Protein AF-A0A4Y7PSA7-F1 (afdb_monomer)

Foldseek 3Di:
DPPPFDADAFAKWFKAQPPQRFTFFADPWFTWTAHCVPVPPPPVQRRIWGWHQDPVRWIWIDRRVGLQWTWDFPDLDAQGTITIDNDTFTWHKGFPCDDDVPWTKIWIHRPPRQQWTWFFPDNDGRTGTGTHNDCPPSRRIITIHGDPDPSPDPVSVVVSVVVVVVVVPPPPVVVVVVVVPPDDDDPDDDDDPPPDDDDDDDDDDDDDDDDDDDDDDDDDDDDDDDDDDDDDDDDDDDDDDDDDDDDDDDDDDDDDDDDDDDDDDDDDDDDDDDDDDDPPDDDDDDDDDDDDDDDD

InterPro domains:
  IPR035992 Ricin B-like lectins [SSF50370] (11-145)

Solvent-accessible surface area (backbone atoms only — not comparable to full-atom values): 19626 Å² total; per-residue (Å²): 134,80,76,86,60,81,75,77,70,69,44,47,24,35,46,26,31,62,74,78,62,25,32,43,27,58,54,99,51,35,34,19,27,35,57,73,93,68,39,92,80,51,65,69,45,39,39,30,29,37,37,39,61,44,98,85,77,32,27,37,42,24,44,60,75,41,80,69,29,17,47,36,53,91,54,71,45,78,67,19,58,34,32,57,38,77,57,90,38,62,31,38,76,43,62,69,82,47,65,61,90,95,45,61,31,25,35,46,30,45,68,84,41,73,65,23,23,43,21,45,80,65,89,55,77,67,29,48,33,23,23,35,68,60,71,85,41,56,56,21,29,32,32,74,45,78,52,85,71,68,67,95,54,68,65,56,61,53,51,56,50,52,54,45,56,54,63,72,63,55,67,79,51,81,67,52,49,69,68,66,51,82,72,76,84,77,81,83,70,78,83,80,81,81,81,78,83,78,88,79,85,88,81,81,86,86,82,87,82,88,88,85,90,81,82,87,87,87,82,88,78,85,82,78,86,78,84,83,82,85,82,79,89,83,92,83,80,88,82,88,80,88,87,77,89,83,87,81,81,89,80,90,77,90,78,85,89,80,90,80,83,88,86,80,93,76,93,84,80,98,76,86,93,77,91,88,88,88,85,84,80,79,81,78,79,82,80,83,78,81,84,80,78,83,78,133

Structure (mmCIF, N/CA/C/O backbone):
data_AF-A0A4Y7PSA7-F1
#
_entry.id   AF-A0A4Y7PSA7-F1
#
loop_
_atom_site.group_PDB
_atom_site.id
_atom_site.type_symbol
_ato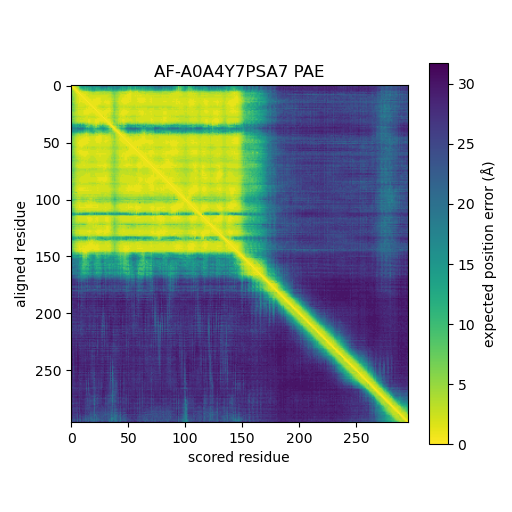m_site.label_atom_id
_atom_site.label_alt_id
_atom_site.label_comp_id
_atom_site.label_asym_id
_atom_site.label_entity_id
_atom_site.label_seq_id
_atom_site.pdbx_PDB_ins_code
_atom_site.Cartn_x
_atom_site.Cartn_y
_atom_site.Cartn_z
_atom_site.occupancy
_atom_site.B_iso_or_equiv
_atom_site.auth_seq_id
_atom_site.auth_comp_id
_atom_site.auth_asym_id
_atom_site.auth_atom_id
_atom_site.pdbx_PDB_model_num
ATOM 1 N N . MET A 1 1 ? -15.835 -7.929 22.094 1.00 40.75 1 MET A N 1
ATOM 2 C CA . MET A 1 1 ? -16.499 -7.850 20.777 1.00 40.75 1 MET A CA 1
ATOM 3 C C . MET A 1 1 ? -15.422 -7.685 19.722 1.00 40.75 1 MET A C 1
ATOM 5 O O . MET A 1 1 ? -14.835 -6.616 19.627 1.00 40.75 1 MET A O 1
ATOM 9 N N . THR A 1 2 ? -15.084 -8.752 19.005 1.00 50.88 2 THR A N 1
ATOM 10 C CA . THR A 1 2 ? -14.274 -8.665 17.788 1.00 50.88 2 THR A CA 1
ATOM 11 C C . THR A 1 2 ? -15.188 -8.131 16.698 1.00 50.88 2 THR A C 1
ATOM 13 O O . THR A 1 2 ? -16.145 -8.797 16.323 1.00 50.88 2 THR A O 1
ATOM 16 N N . LEU A 1 3 ? -14.964 -6.895 16.256 1.00 59.34 3 LEU A N 1
ATOM 17 C CA . LEU A 1 3 ? -15.586 -6.416 15.026 1.00 59.34 3 LEU A CA 1
ATOM 18 C C . LEU A 1 3 ? -15.105 -7.350 13.915 1.00 59.34 3 LEU A C 1
ATOM 20 O O . LEU A 1 3 ? -13.902 -7.392 13.651 1.00 59.34 3 LEU A O 1
ATOM 24 N N . ASP A 1 4 ? -16.016 -8.126 13.328 1.00 65.56 4 ASP A N 1
ATOM 25 C CA . ASP A 1 4 ? -15.729 -8.999 12.191 1.00 65.56 4 ASP A CA 1
ATOM 26 C C . ASP A 1 4 ? -15.302 -8.123 11.012 1.00 65.56 4 ASP A C 1
ATOM 28 O O . ASP A 1 4 ? -16.104 -7.640 10.211 1.00 65.56 4 ASP A O 1
ATOM 32 N N . SER A 1 5 ? -14.004 -7.831 10.950 1.00 79.62 5 SER A N 1
ATOM 33 C CA . SER A 1 5 ? -13.443 -6.993 9.907 1.00 79.62 5 SER A CA 1
ATOM 34 C C . SER A 1 5 ? -13.573 -7.738 8.589 1.00 79.62 5 SER A C 1
ATOM 36 O O . SER A 1 5 ? -12.955 -8.790 8.412 1.00 79.62 5 SER A O 1
ATOM 38 N N . LYS A 1 6 ? -14.353 -7.186 7.657 1.00 88.06 6 LYS A N 1
ATOM 39 C CA . LYS A 1 6 ? -14.490 -7.731 6.305 1.00 88.06 6 LYS A CA 1
ATOM 40 C C . LYS A 1 6 ? -13.096 -7.852 5.661 1.00 88.06 6 LYS A C 1
ATOM 42 O O . LYS A 1 6 ? -12.445 -6.819 5.466 1.00 88.06 6 LYS A O 1
ATOM 47 N N . PRO A 1 7 ? -12.621 -9.071 5.340 1.00 93.25 7 PRO A N 1
ATOM 48 C CA . PRO A 1 7 ? -11.320 -9.249 4.708 1.00 93.25 7 PRO A CA 1
ATOM 49 C C . PRO A 1 7 ? -11.319 -8.629 3.307 1.00 93.25 7 PRO A C 1
ATOM 51 O O . PRO A 1 7 ? -12.353 -8.578 2.633 1.00 93.25 7 PRO A O 1
ATOM 54 N N . LEU A 1 8 ? -10.151 -8.164 2.860 1.00 95.12 8 LEU A N 1
ATOM 55 C CA . LEU A 1 8 ? -9.987 -7.705 1.484 1.00 95.12 8 LEU A CA 1
ATOM 56 C C . LEU A 1 8 ? -10.011 -8.910 0.542 1.00 95.12 8 LEU A C 1
ATOM 58 O O . LEU A 1 8 ? -9.388 -9.941 0.793 1.00 95.12 8 LEU A O 1
ATOM 62 N N . VAL A 1 9 ? -10.726 -8.772 -0.569 1.00 95.25 9 VAL A N 1
ATOM 63 C CA . VAL A 1 9 ? -10.790 -9.811 -1.598 1.00 95.25 9 VAL A CA 1
ATOM 64 C C . VAL A 1 9 ? -9.527 -9.740 -2.456 1.00 95.25 9 VAL A C 1
ATOM 66 O O . VAL A 1 9 ? -9.004 -8.662 -2.711 1.00 95.25 9 VAL A O 1
ATOM 69 N N . THR A 1 10 ? -9.035 -10.879 -2.946 1.00 95.69 10 THR A N 1
ATOM 70 C CA . THR A 1 10 ? -7.912 -10.896 -3.896 1.00 95.69 10 THR A CA 1
ATOM 71 C C . THR A 1 10 ? -8.281 -10.174 -5.195 1.00 95.69 10 THR A C 1
ATOM 73 O O . THR A 1 10 ? -9.025 -10.725 -6.012 1.00 95.69 10 THR A O 1
ATOM 76 N N . ARG A 1 11 ? -7.774 -8.952 -5.393 1.00 96.25 11 ARG A N 1
ATOM 77 C CA . ARG A 1 11 ? -8.069 -8.070 -6.538 1.00 96.25 11 ARG A CA 1
ATOM 78 C C . ARG A 1 11 ? -6.950 -7.041 -6.764 1.00 96.25 11 ARG A C 1
ATOM 80 O O . ARG A 1 11 ? -5.964 -6.992 -6.028 1.00 96.25 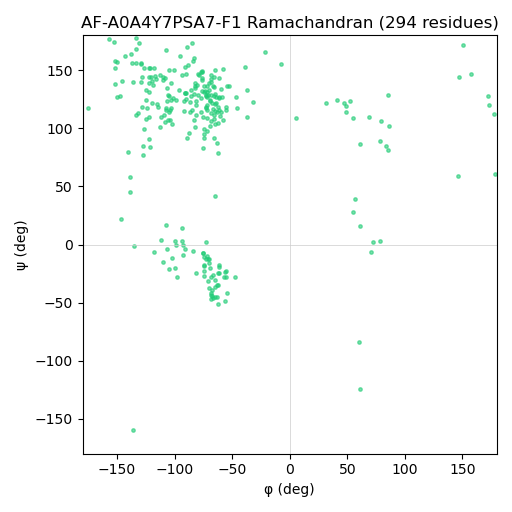11 ARG A O 1
ATOM 87 N N . VAL A 1 12 ? -7.107 -6.243 -7.822 1.00 95.81 12 VAL A N 1
ATOM 88 C CA . VAL A 1 12 ? -6.264 -5.076 -8.108 1.00 95.81 12 VAL A CA 1
ATOM 89 C C . VAL A 1 12 ? -6.891 -3.844 -7.465 1.00 95.81 12 VAL A C 1
ATOM 91 O O . VAL A 1 12 ? -8.078 -3.582 -7.658 1.00 95.81 12 VAL A O 1
ATOM 94 N N . TYR A 1 13 ? -6.078 -3.097 -6.731 1.00 96.88 13 TYR A N 1
ATOM 95 C CA . TYR A 1 13 ? -6.480 -1.916 -5.986 1.00 96.88 13 TYR A CA 1
ATOM 96 C C . TYR A 1 13 ? -5.572 -0.732 -6.295 1.00 96.88 13 TYR A C 1
ATOM 98 O O . TYR A 1 13 ? -4.397 -0.899 -6.627 1.00 96.88 13 TYR A O 1
ATOM 106 N N . GLU A 1 14 ? -6.118 0.456 -6.100 1.00 96.06 14 GLU A N 1
ATOM 107 C CA . GLU A 1 14 ? -5.346 1.641 -5.755 1.00 96.06 14 GLU A CA 1
ATOM 108 C C . GLU A 1 14 ? -5.287 1.722 -4.227 1.00 96.06 14 GLU A C 1
ATOM 110 O O . GLU A 1 14 ? -6.303 1.565 -3.542 1.00 96.06 14 GLU A O 1
ATOM 115 N N . ILE A 1 15 ? -4.083 1.905 -3.688 1.00 97.44 15 ILE A N 1
ATOM 116 C CA . ILE A 1 15 ? -3.862 2.039 -2.246 1.00 97.44 15 ILE A CA 1
ATOM 117 C C . ILE A 1 15 ? -3.644 3.519 -1.983 1.00 97.44 15 ILE A C 1
ATOM 119 O O . ILE A 1 15 ? -2.698 4.096 -2.513 1.00 97.44 15 ILE A O 1
ATOM 123 N N . ILE A 1 16 ? -4.520 4.133 -1.197 1.00 96.62 16 ILE A N 1
ATOM 124 C CA . ILE A 1 16 ? -4.539 5.585 -1.025 1.00 96.62 16 ILE A CA 1
ATOM 125 C C . ILE A 1 16 ? -4.441 5.907 0.462 1.00 96.62 16 ILE A C 1
ATOM 127 O O . ILE A 1 16 ? -5.128 5.305 1.287 1.00 96.62 16 ILE A O 1
ATOM 131 N N . ASN A 1 17 ? -3.571 6.840 0.826 1.00 96.75 17 ASN A N 1
ATOM 132 C CA . ASN A 1 17 ? -3.484 7.342 2.186 1.00 96.75 17 ASN A CA 1
ATOM 133 C C . ASN A 1 17 ? -4.746 8.138 2.520 1.00 96.75 17 ASN A C 1
ATOM 135 O O . ASN A 1 17 ? -5.114 9.046 1.779 1.00 96.75 17 ASN A O 1
ATOM 139 N N . VAL A 1 18 ? -5.394 7.819 3.637 1.00 95.38 18 VAL A N 1
ATOM 140 C CA . VAL A 1 18 ? -6.670 8.441 4.016 1.00 95.38 18 VAL A CA 1
ATOM 141 C C . VAL A 1 18 ? -6.502 9.934 4.295 1.00 95.38 18 VAL A C 1
ATOM 143 O O . VAL A 1 18 ? -7.291 10.733 3.811 1.00 95.38 18 VAL A O 1
ATOM 146 N N . LEU A 1 19 ? -5.465 10.324 5.045 1.00 93.94 19 LEU A N 1
ATOM 147 C CA . LEU A 1 19 ? -5.292 11.719 5.460 1.00 93.94 19 LEU A CA 1
ATOM 148 C C . LEU A 1 19 ? -4.978 12.638 4.273 1.00 93.94 19 LEU A C 1
ATOM 150 O O . LEU A 1 19 ? -5.492 13.748 4.195 1.00 93.94 19 LEU A O 1
ATOM 154 N N . GLN A 1 20 ? -4.083 12.196 3.392 1.00 92.31 20 GLN A N 1
ATOM 155 C CA . GLN A 1 20 ? -3.503 13.053 2.351 1.00 92.31 20 GLN A CA 1
ATOM 156 C C . GLN A 1 20 ? -4.113 12.836 0.971 1.00 92.31 20 GLN A C 1
ATOM 158 O O . GLN A 1 20 ? -3.828 13.595 0.052 1.00 92.31 20 GLN A O 1
ATOM 163 N N . ASN A 1 21 ? -4.897 11.772 0.802 1.00 93.94 21 ASN A N 1
ATOM 164 C CA . ASN A 1 21 ? -5.364 11.311 -0.499 1.00 93.94 21 ASN A CA 1
ATOM 165 C C . ASN A 1 21 ? -4.218 11.040 -1.505 1.00 93.94 21 ASN A C 1
ATOM 167 O O . ASN A 1 21 ? -4.399 11.140 -2.717 1.00 93.94 21 ASN A O 1
ATOM 171 N N . ASN A 1 22 ? -3.037 10.682 -0.992 1.00 94.75 22 ASN A N 1
ATOM 172 C CA . ASN A 1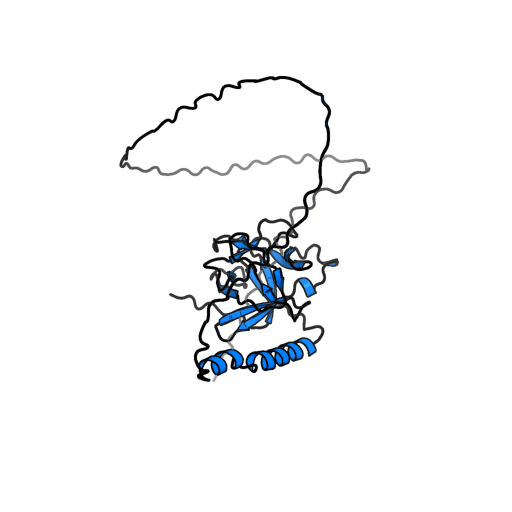 22 ? -1.875 10.296 -1.788 1.00 94.75 22 ASN A CA 1
ATOM 173 C C . ASN A 1 22 ? -1.951 8.804 -2.135 1.00 94.75 22 ASN A C 1
ATOM 175 O O . ASN A 1 22 ? -2.102 7.961 -1.251 1.00 94.75 22 ASN A O 1
ATOM 179 N N . HIS A 1 23 ? -1.825 8.471 -3.411 1.00 95.88 23 HIS A N 1
ATOM 180 C CA . HIS A 1 23 ? -1.734 7.113 -3.922 1.00 95.88 23 HIS A CA 1
ATOM 181 C C . HIS A 1 23 ? -0.340 6.550 -3.651 1.00 95.88 23 HIS A C 1
ATOM 183 O O . HIS A 1 23 ? 0.663 7.249 -3.780 1.00 95.88 23 HIS A O 1
ATOM 189 N N . VAL A 1 24 ? -0.267 5.272 -3.299 1.00 97.19 24 VAL A N 1
ATOM 190 C CA . VAL A 1 24 ? 1.002 4.551 -3.257 1.00 97.19 24 VAL A CA 1
ATOM 191 C C . VAL A 1 24 ? 1.453 4.305 -4.693 1.00 97.19 24 VAL A C 1
ATOM 193 O O . VAL A 1 24 ? 0.785 3.601 -5.451 1.00 97.19 24 VAL A O 1
ATOM 196 N N . GLU A 1 25 ? 2.601 4.857 -5.050 1.00 96.38 25 GLU A N 1
ATOM 197 C CA . GLU A 1 25 ? 3.246 4.702 -6.346 1.00 96.38 25 GLU A CA 1
ATOM 198 C C . GLU A 1 25 ? 4.512 3.858 -6.203 1.00 96.38 25 GLU A C 1
ATOM 200 O O . GLU A 1 25 ? 5.267 3.987 -5.235 1.00 96.38 25 GLU A O 1
ATOM 205 N N . LEU A 1 26 ? 4.763 2.994 -7.185 1.00 96.75 26 LEU A N 1
ATOM 206 C CA . LEU A 1 26 ? 6.078 2.403 -7.369 1.00 96.75 26 LEU A CA 1
ATOM 207 C C . LEU A 1 26 ? 6.977 3.356 -8.165 1.00 96.75 26 LEU A C 1
ATOM 209 O O . LEU A 1 26 ? 6.849 3.454 -9.384 1.00 96.75 26 LEU A O 1
ATOM 213 N N . HIS A 1 27 ? 7.945 3.975 -7.492 1.00 95.56 27 HIS A N 1
ATOM 214 C CA . HIS A 1 27 ? 8.946 4.823 -8.129 1.00 95.56 27 HIS A CA 1
ATOM 215 C C . HIS A 1 27 ? 10.320 4.144 -8.108 1.00 95.56 27 HIS A C 1
ATOM 217 O O . HIS A 1 27 ? 10.940 3.979 -7.055 1.00 95.56 27 HIS A O 1
ATOM 223 N N . LYS A 1 28 ? 10.815 3.742 -9.287 1.00 94.00 28 LYS A N 1
ATOM 224 C CA . LYS A 1 28 ? 12.030 2.923 -9.475 1.00 94.00 28 LYS A CA 1
ATOM 225 C C . LYS A 1 28 ? 11.902 1.563 -8.772 1.00 94.00 28 LYS A C 1
ATOM 227 O O . LYS A 1 28 ? 11.505 0.587 -9.396 1.00 94.00 28 LYS A O 1
ATOM 232 N N . ASN A 1 29 ? 12.199 1.504 -7.477 1.00 96.50 29 ASN A N 1
ATOM 233 C CA . ASN A 1 29 ? 12.073 0.318 -6.621 1.00 96.50 29 ASN A CA 1
ATOM 234 C C . ASN A 1 29 ? 11.435 0.627 -5.260 1.00 96.50 29 ASN A C 1
ATOM 236 O O . ASN A 1 29 ? 11.266 -0.282 -4.447 1.00 96.50 29 ASN A O 1
ATOM 240 N N . ASP A 1 30 ? 11.104 1.890 -5.018 1.00 97.00 30 ASP A N 1
ATOM 241 C CA . ASP A 1 30 ? 10.639 2.391 -3.738 1.00 97.00 30 ASP A CA 1
ATOM 242 C C . ASP A 1 30 ? 9.138 2.643 -3.794 1.00 97.00 30 ASP A C 1
ATOM 244 O O . ASP A 1 30 ? 8.587 2.961 -4.851 1.00 97.00 30 ASP A O 1
ATOM 248 N N . LEU A 1 31 ? 8.476 2.497 -2.649 1.00 97.62 31 LEU A N 1
ATOM 249 C CA . LEU A 1 31 ? 7.090 2.916 -2.505 1.00 97.62 31 LEU A CA 1
ATOM 250 C C . LEU A 1 31 ? 7.071 4.362 -2.026 1.00 97.62 31 LEU A C 1
ATOM 252 O O . LEU A 1 31 ? 7.653 4.674 -0.986 1.00 97.62 31 LEU A O 1
ATOM 256 N N . VAL A 1 32 ? 6.383 5.225 -2.762 1.00 97.12 32 VAL A N 1
ATOM 257 C CA . VAL A 1 32 ? 6.234 6.646 -2.433 1.00 97.12 32 VAL A CA 1
ATOM 258 C C . VAL A 1 32 ? 4.763 7.057 -2.463 1.00 97.12 32 VAL A C 1
ATOM 260 O O . VAL A 1 32 ? 3.944 6.397 -3.097 1.00 97.12 32 VAL A O 1
ATOM 263 N N . GLY A 1 33 ? 4.409 8.125 -1.753 1.00 95.19 33 GLY A N 1
ATOM 264 C CA . GLY A 1 33 ? 3.110 8.782 -1.872 1.00 95.19 33 GLY A CA 1
ATOM 265 C C . GLY A 1 33 ? 3.103 9.764 -3.043 1.00 95.19 33 GLY A C 1
ATOM 266 O O . GLY A 1 33 ? 3.989 10.609 -3.142 1.00 95.19 33 GLY A O 1
ATOM 267 N N . HIS A 1 34 ? 2.103 9.675 -3.915 1.00 92.06 34 HIS A N 1
ATOM 268 C CA . HIS A 1 34 ? 1.942 10.559 -5.070 1.00 92.06 34 HIS A CA 1
ATOM 269 C C . HIS A 1 34 ? 0.479 10.997 -5.250 1.00 92.06 34 HIS A C 1
ATOM 271 O O . HIS A 1 34 ? -0.430 10.310 -4.797 1.00 92.06 34 HIS A O 1
ATOM 277 N N . THR A 1 35 ? 0.210 12.126 -5.911 1.00 85.50 35 THR A N 1
ATOM 278 C CA . THR A 1 35 ? -1.160 12.628 -6.141 1.00 85.50 35 THR A CA 1
ATOM 279 C C . THR A 1 35 ? -1.588 12.492 -7.598 1.00 85.50 35 THR A C 1
ATOM 281 O O . THR A 1 35 ? -0.797 12.718 -8.510 1.00 85.50 35 THR A O 1
ATOM 284 N N . THR A 1 36 ? -2.860 12.176 -7.849 1.00 74.81 36 THR A N 1
ATOM 285 C CA . THR A 1 36 ? -3.367 12.038 -9.223 1.00 74.81 36 THR A CA 1
ATOM 286 C C . THR A 1 36 ? -3.572 13.366 -9.946 1.00 74.81 36 THR A C 1
ATOM 288 O O . THR A 1 36 ? -3.770 13.376 -11.157 1.00 74.81 36 THR A O 1
ATOM 291 N N . VAL A 1 37 ? -3.499 14.501 -9.244 1.00 69.19 37 VAL A N 1
ATOM 292 C CA . VAL A 1 37 ? -3.691 15.833 -9.849 1.00 69.19 37 VAL A CA 1
ATOM 293 C C . VAL A 1 37 ? -2.626 16.135 -10.915 1.00 69.19 37 VAL A C 1
ATOM 295 O O . VAL A 1 37 ? -2.903 16.869 -11.858 1.00 69.19 37 VAL A O 1
ATOM 298 N N . TYR A 1 38 ? -1.455 15.495 -10.831 1.00 60.81 38 TYR A N 1
ATOM 299 C CA . TYR A 1 38 ? -0.379 15.580 -11.827 1.00 60.81 38 TYR A CA 1
ATOM 300 C C . TYR A 1 38 ? -0.234 14.293 -12.666 1.00 60.81 38 TYR A C 1
ATOM 302 O O . TYR A 1 38 ? 0.786 14.077 -13.314 1.00 60.81 38 TYR A O 1
ATOM 310 N N . ALA A 1 39 ? -1.248 13.416 -12.668 1.00 52.78 39 ALA A N 1
ATOM 311 C CA . ALA A 1 39 ? -1.169 12.075 -13.256 1.00 52.78 39 ALA A CA 1
ATOM 312 C C . ALA A 1 39 ? -1.167 12.008 -14.785 1.00 52.78 39 ALA A C 1
ATOM 314 O O . ALA A 1 39 ? -1.135 10.899 -15.314 1.00 52.78 39 ALA A O 1
ATOM 315 N N . SER A 1 40 ? -1.188 13.131 -15.511 1.00 61.56 40 SER A N 1
ATOM 316 C CA . SER A 1 40 ? -1.061 13.082 -16.976 1.00 61.56 40 SER A CA 1
ATOM 317 C C . SER A 1 40 ? 0.227 12.383 -17.418 1.00 61.56 40 SER A C 1
ATOM 319 O O . SER A 1 40 ? 0.235 11.741 -18.466 1.00 61.56 40 SER A O 1
ATOM 321 N N . ASP A 1 41 ? 1.267 12.442 -16.579 1.00 67.19 41 ASP A N 1
ATOM 322 C CA . ASP A 1 41 ? 2.598 1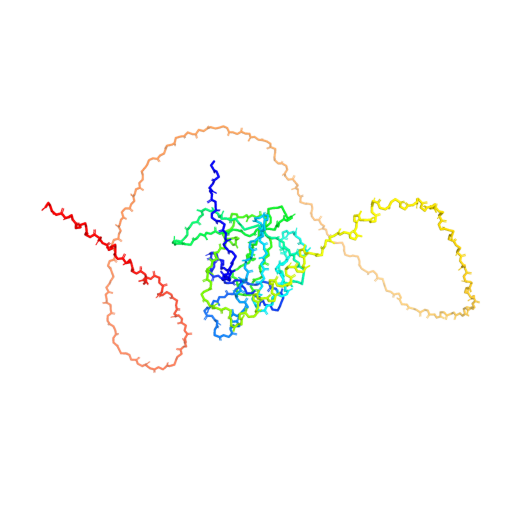1.916 -16.890 1.00 67.19 41 ASP A CA 1
ATOM 323 C C . ASP A 1 41 ? 2.928 10.620 -16.133 1.00 67.19 41 ASP A C 1
ATOM 325 O O . ASP A 1 41 ? 3.980 10.016 -16.351 1.00 67.19 41 ASP A O 1
ATOM 329 N N . LEU A 1 42 ? 2.043 10.166 -15.240 1.00 73.69 42 LEU A N 1
ATOM 330 C CA . LEU A 1 42 ? 2.287 8.959 -14.458 1.00 73.69 42 LEU A CA 1
ATOM 331 C C . LEU A 1 42 ? 1.925 7.717 -15.264 1.00 73.69 42 LEU A C 1
ATOM 333 O O . LEU A 1 42 ? 0.842 7.615 -15.846 1.00 73.69 42 LEU A O 1
ATOM 337 N N . ASP A 1 43 ? 2.807 6.717 -15.231 1.00 85.12 43 ASP A N 1
ATOM 338 C CA . ASP A 1 43 ? 2.437 5.385 -15.696 1.00 85.12 43 ASP A CA 1
ATOM 339 C C . ASP A 1 43 ? 1.358 4.848 -14.760 1.00 85.12 43 ASP A C 1
ATOM 341 O O . ASP A 1 43 ? 1.647 4.409 -13.653 1.00 85.12 43 ASP A O 1
ATOM 345 N N . GLU A 1 44 ? 0.102 4.848 -15.208 1.00 87.50 44 GLU A N 1
ATOM 346 C CA . GLU A 1 44 ? -1.029 4.342 -14.427 1.00 87.50 44 GLU A CA 1
ATOM 347 C C . GLU A 1 44 ? -0.753 2.964 -13.804 1.00 87.50 44 GLU A C 1
ATOM 349 O O . GLU A 1 44 ? -1.313 2.621 -12.767 1.00 87.50 44 GLU A O 1
ATOM 354 N N . LYS A 1 45 ? 0.111 2.145 -14.420 1.00 90.56 45 LYS A N 1
ATOM 355 C CA . LYS A 1 45 ? 0.469 0.825 -13.896 1.00 90.56 45 LYS A CA 1
ATOM 356 C C . LYS A 1 45 ? 1.286 0.889 -12.603 1.00 90.56 45 LYS A C 1
ATOM 358 O O . LYS A 1 45 ? 1.183 -0.060 -11.826 1.00 90.56 45 LYS A O 1
ATOM 363 N N . SER A 1 46 ? 2.055 1.954 -12.358 1.00 94.19 46 SER A N 1
ATOM 364 C CA . SER A 1 46 ? 2.841 2.135 -11.129 1.00 94.19 46 SER A CA 1
ATOM 365 C C . SER A 1 46 ? 1.956 2.373 -9.900 1.00 94.19 46 SER A C 1
ATOM 367 O O . SER A 1 46 ? 2.385 2.076 -8.786 1.00 94.19 46 SER A O 1
ATOM 369 N N . LEU A 1 47 ? 0.705 2.801 -10.102 1.00 94.94 47 LEU A N 1
ATOM 370 C CA . LEU A 1 47 ? -0.294 3.056 -9.056 1.00 94.94 47 LEU A CA 1
ATOM 371 C C . LEU A 1 47 ? -1.204 1.850 -8.760 1.00 94.94 47 LEU A C 1
ATOM 373 O O . LEU A 1 47 ? -1.974 1.869 -7.799 1.00 94.94 47 LEU A O 1
ATOM 377 N N . LEU A 1 48 ? -1.140 0.794 -9.579 1.00 95.06 48 LEU A N 1
ATOM 378 C CA . LEU A 1 48 ? -2.021 -0.369 -9.471 1.00 95.06 48 LEU A CA 1
ATOM 379 C C . LEU A 1 48 ? -1.341 -1.527 -8.742 1.00 95.06 48 LEU A C 1
ATOM 381 O O . LEU A 1 48 ? -0.314 -2.052 -9.179 1.00 95.06 48 LEU A O 1
ATOM 385 N N . TRP A 1 49 ? -1.982 -2.006 -7.680 1.00 97.12 49 TRP A N 1
ATOM 386 C CA . TRP A 1 49 ? -1.439 -3.025 -6.789 1.00 97.12 49 TRP A CA 1
ATOM 387 C C . TRP A 1 49 ? -2.325 -4.265 -6.762 1.00 97.12 49 TRP A C 1
ATOM 389 O O . TRP A 1 49 ? -3.501 -4.208 -6.415 1.00 97.12 49 TRP A O 1
ATOM 399 N N . MET A 1 50 ? -1.761 -5.419 -7.107 1.00 96.88 50 MET A N 1
ATOM 400 C CA . MET A 1 50 ? -2.400 -6.708 -6.872 1.00 96.88 50 MET A CA 1
ATOM 401 C C . MET A 1 50 ? -2.245 -7.071 -5.395 1.00 96.88 50 MET A C 1
ATOM 403 O O . MET A 1 50 ? -1.138 -7.336 -4.921 1.00 96.88 50 MET A O 1
ATOM 407 N N . VAL A 1 51 ? -3.364 -7.122 -4.679 1.00 97.81 51 VAL A N 1
ATOM 408 C CA . VAL A 1 51 ? -3.430 -7.563 -3.284 1.00 97.81 51 VAL A CA 1
ATOM 409 C C . VAL A 1 51 ? -4.011 -8.966 -3.290 1.00 97.81 51 VAL A C 1
ATOM 411 O O . VAL A 1 51 ? -5.140 -9.178 -3.721 1.00 97.81 51 VAL A O 1
ATOM 414 N N . THR A 1 52 ? -3.226 -9.953 -2.863 1.00 97.25 52 THR A N 1
ATOM 415 C CA . THR A 1 52 ? -3.647 -11.360 -2.836 1.00 97.25 52 THR A CA 1
ATOM 416 C C . THR A 1 52 ? -3.732 -11.852 -1.403 1.00 97.25 52 THR A C 1
ATOM 418 O O . THR A 1 52 ? -2.711 -11.904 -0.716 1.00 97.25 52 THR A O 1
ATOM 421 N N . MET A 1 53 ? -4.931 -12.252 -0.981 1.00 97.31 53 MET A N 1
ATOM 422 C CA . MET A 1 53 ? -5.148 -12.962 0.275 1.00 97.31 53 MET A CA 1
ATOM 423 C C . MET A 1 53 ? -4.606 -14.391 0.156 1.00 97.31 53 MET A C 1
ATOM 425 O O . MET A 1 53 ? -4.865 -15.096 -0.820 1.00 97.31 53 MET A O 1
ATOM 429 N N . LEU A 1 54 ? -3.827 -14.801 1.147 1.00 96.50 54 LEU A N 1
ATOM 430 C CA . LEU A 1 54 ? -3.238 -16.127 1.280 1.00 96.50 54 LEU A CA 1
ATOM 431 C C . LEU A 1 54 ? -4.123 -17.001 2.178 1.00 96.50 54 LEU A C 1
ATOM 433 O O . LEU A 1 54 ? -4.921 -16.495 2.966 1.00 96.50 54 LEU A O 1
ATOM 437 N N . GLY A 1 55 ? -3.943 -18.323 2.112 1.00 95.25 55 GLY A N 1
ATOM 438 C CA . GLY A 1 55 ? -4.743 -19.276 2.898 1.00 95.25 55 GLY A CA 1
ATOM 439 C C . GLY A 1 55 ? -4.623 -19.123 4.421 1.00 95.25 55 GLY A C 1
ATOM 440 O O . GLY A 1 55 ? -5.486 -19.593 5.149 1.00 95.25 55 GLY A O 1
ATOM 441 N N . ASN A 1 56 ? -3.590 -18.430 4.912 1.00 95.19 56 ASN A N 1
ATOM 442 C CA . ASN A 1 56 ? -3.387 -18.128 6.332 1.00 95.19 56 ASN A CA 1
ATOM 443 C C . ASN A 1 56 ? -3.966 -16.762 6.764 1.00 95.19 56 ASN A C 1
ATOM 445 O O . ASN A 1 56 ? -3.581 -16.242 7.811 1.00 95.19 56 ASN A O 1
ATOM 449 N N . GLY A 1 57 ? -4.810 -16.134 5.937 1.00 95.12 57 GLY A N 1
ATOM 450 C CA . GLY A 1 57 ? -5.415 -14.823 6.208 1.00 95.12 57 GLY A CA 1
ATOM 451 C C . GLY A 1 57 ? -4.454 -13.632 6.096 1.00 95.12 57 GLY A C 1
ATOM 452 O O . GLY A 1 57 ? -4.848 -12.495 6.350 1.00 95.12 57 GLY A O 1
ATOM 453 N N . ARG A 1 58 ? -3.191 -13.865 5.719 1.00 97.38 58 ARG A N 1
ATOM 454 C CA . ARG A 1 58 ? -2.219 -12.807 5.413 1.00 97.38 58 ARG A CA 1
ATOM 455 C C . ARG A 1 58 ? -2.298 -12.434 3.939 1.00 97.38 58 ARG A C 1
ATOM 457 O O . ARG A 1 58 ? -2.925 -13.122 3.142 1.00 97.38 58 ARG A O 1
ATOM 464 N N . TYR A 1 59 ? -1.631 -11.355 3.565 1.00 98.12 59 TYR A N 1
ATOM 465 C CA . TYR A 1 59 ? -1.653 -10.833 2.207 1.00 98.12 59 TYR A CA 1
ATOM 466 C C . TYR A 1 59 ? -0.247 -10.773 1.629 1.00 98.12 59 TYR A C 1
ATOM 468 O O . TYR A 1 59 ? 0.730 -10.577 2.349 1.00 98.12 59 TYR A O 1
ATOM 476 N N . ARG A 1 60 ? -0.144 -10.891 0.310 1.00 97.88 60 ARG A N 1
ATOM 477 C CA . ARG A 1 60 ? 1.009 -10.407 -0.454 1.00 97.88 60 ARG A CA 1
ATOM 478 C C . ARG A 1 60 ? 0.554 -9.250 -1.333 1.00 97.88 60 ARG A C 1
ATOM 480 O O . ARG A 1 60 ? -0.577 -9.257 -1.823 1.00 97.88 60 ARG A O 1
ATOM 487 N N . ILE A 1 61 ? 1.436 -8.281 -1.525 1.00 98.38 61 ILE A N 1
ATOM 488 C CA . ILE A 1 61 ? 1.165 -7.075 -2.306 1.00 98.38 61 ILE A CA 1
ATOM 489 C C . ILE A 1 61 ? 2.203 -7.018 -3.422 1.00 98.38 61 ILE A C 1
ATOM 491 O O . ILE A 1 61 ? 3.391 -7.222 -3.169 1.00 98.38 61 ILE A O 1
ATOM 495 N N . GLN A 1 62 ? 1.758 -6.797 -4.654 1.00 97.44 62 GLN A N 1
ATOM 496 C CA . GLN A 1 62 ? 2.612 -6.751 -5.840 1.00 97.44 62 GLN A CA 1
ATOM 497 C C . GLN A 1 62 ? 2.202 -5.582 -6.717 1.00 97.44 62 GLN A C 1
ATOM 499 O O . GLN A 1 62 ? 1.009 -5.338 -6.897 1.00 97.44 62 GLN A O 1
ATOM 504 N N . ASN A 1 63 ? 3.170 -4.881 -7.296 1.00 96.50 63 ASN A N 1
ATOM 505 C CA . ASN A 1 63 ? 2.845 -3.868 -8.287 1.00 96.50 63 ASN A CA 1
ATOM 506 C C . ASN A 1 63 ? 2.436 -4.547 -9.601 1.00 96.50 63 ASN A C 1
ATOM 508 O O . ASN A 1 63 ? 3.079 -5.499 -10.054 1.00 96.50 63 ASN A O 1
ATOM 512 N N . ARG A 1 64 ? 1.371 -4.063 -10.237 1.00 93.12 64 ARG A N 1
ATOM 513 C CA . ARG A 1 64 ? 0.842 -4.661 -11.464 1.00 93.12 64 ARG A CA 1
ATOM 514 C C . ARG A 1 64 ? 1.823 -4.552 -12.634 1.00 93.12 64 ARG A C 1
ATOM 516 O O . ARG A 1 64 ? 1.839 -5.461 -13.464 1.00 93.12 64 ARG A O 1
ATOM 523 N N . ALA A 1 65 ? 2.653 -3.508 -12.691 1.00 92.38 65 ALA A N 1
ATOM 524 C CA . ALA A 1 65 ? 3.700 -3.375 -13.705 1.00 92.38 65 ALA A CA 1
ATOM 525 C C . ALA A 1 65 ? 4.807 -4.439 -13.560 1.00 92.38 65 ALA A C 1
ATOM 527 O O . ALA A 1 65 ? 5.418 -4.827 -14.554 1.00 92.38 65 ALA A O 1
ATOM 528 N N . HIS A 1 66 ? 5.026 -4.965 -12.348 1.00 94.81 66 HIS A N 1
ATOM 529 C CA . HIS A 1 66 ? 6.107 -5.906 -12.036 1.00 94.81 66 HIS A CA 1
ATOM 530 C C . HIS A 1 66 ? 5.585 -7.181 -11.334 1.00 94.81 66 HIS A C 1
ATOM 532 O O . HIS A 1 66 ? 5.779 -7.343 -10.128 1.00 94.81 66 HIS A O 1
ATOM 538 N N . PRO A 1 67 ? 4.973 -8.133 -12.075 1.00 92.38 67 PRO A N 1
ATOM 539 C CA . PRO A 1 67 ? 4.345 -9.351 -11.527 1.00 92.38 67 PRO A CA 1
ATOM 540 C C . PRO A 1 67 ? 5.227 -10.236 -10.670 1.00 92.38 67 PRO A C 1
ATOM 542 O O . PRO A 1 67 ? 4.733 -11.022 -9.868 1.00 92.38 67 PRO A O 1
ATOM 545 N N . THR A 1 68 ? 6.524 -10.200 -10.930 1.00 94.38 68 THR A N 1
ATOM 546 C CA . THR A 1 68 ? 7.504 -11.076 -10.297 1.00 94.38 68 THR A CA 1
ATOM 547 C C . THR A 1 68 ? 8.107 -10.442 -9.051 1.00 94.38 68 THR A C 1
ATOM 549 O O . THR A 1 68 ? 8.952 -11.058 -8.411 1.00 94.38 68 THR A O 1
ATOM 552 N N . ARG A 1 69 ? 7.689 -9.218 -8.701 1.00 96.12 69 ARG A N 1
ATOM 553 C CA . ARG A 1 69 ? 8.190 -8.480 -7.545 1.00 96.12 69 ARG A CA 1
ATOM 554 C C . ARG A 1 69 ? 7.075 -8.260 -6.533 1.00 96.12 69 ARG A C 1
ATOM 556 O O . ARG A 1 69 ? 5.915 -8.038 -6.881 1.00 96.12 69 ARG A O 1
ATOM 563 N N . PHE A 1 70 ? 7.438 -8.351 -5.267 1.00 98.06 70 PHE A N 1
ATOM 564 C CA . PHE A 1 70 ? 6.555 -8.210 -4.122 1.00 98.06 70 PHE A CA 1
ATOM 565 C C . PHE A 1 70 ? 7.002 -7.012 -3.305 1.00 98.06 70 PHE A C 1
ATOM 567 O O . PHE A 1 70 ? 8.181 -6.668 -3.300 1.00 98.06 70 PHE A O 1
ATOM 574 N N . VAL A 1 71 ? 6.061 -6.396 -2.602 1.00 98.25 71 VAL A N 1
ATOM 575 C CA . VAL A 1 71 ? 6.385 -5.371 -1.618 1.00 98.25 71 VAL A CA 1
ATOM 576 C C . VAL A 1 71 ? 7.016 -6.033 -0.398 1.00 98.25 71 VAL A C 1
ATOM 578 O O . VAL A 1 71 ? 6.435 -6.963 0.170 1.00 98.25 71 VAL A O 1
ATOM 581 N N . VAL A 1 72 ? 8.184 -5.545 0.008 1.00 98.25 72 VAL A N 1
ATOM 582 C CA . VAL A 1 72 ? 9.001 -6.097 1.093 1.00 98.25 72 VAL A CA 1
ATOM 583 C C . VAL A 1 72 ? 9.580 -4.982 1.968 1.00 98.25 72 VAL A C 1
ATOM 585 O O . VAL A 1 72 ? 9.622 -3.817 1.574 1.00 98.25 72 VAL A O 1
ATOM 588 N N . CYS A 1 73 ? 10.058 -5.349 3.154 1.00 97.75 73 CYS A N 1
ATOM 589 C CA . CYS A 1 73 ? 10.883 -4.497 4.003 1.00 97.75 73 CYS A CA 1
ATOM 590 C C . CYS A 1 73 ? 12.067 -5.329 4.500 1.00 97.75 73 CYS A C 1
ATOM 592 O O . CYS A 1 73 ? 11.878 -6.276 5.260 1.00 97.75 73 CYS A O 1
ATOM 594 N N . GLU A 1 74 ? 13.272 -4.999 4.037 1.00 94.62 74 GLU A N 1
ATOM 595 C CA . GLU A 1 74 ? 14.491 -5.758 4.352 1.00 94.62 74 GLU A CA 1
ATOM 596 C C . GLU A 1 74 ? 14.883 -5.651 5.827 1.00 94.62 74 GLU A C 1
ATOM 598 O O . GLU A 1 74 ? 15.281 -6.642 6.435 1.00 94.62 74 GLU A O 1
ATOM 603 N N . ASN A 1 75 ? 14.722 -4.463 6.413 1.00 95.31 75 ASN A N 1
ATOM 604 C CA . ASN A 1 75 ? 15.045 -4.202 7.808 1.00 95.31 75 ASN A CA 1
ATOM 605 C C . ASN A 1 75 ? 13.800 -3.689 8.554 1.00 95.31 75 ASN A C 1
ATOM 607 O O . ASN A 1 75 ? 13.538 -2.479 8.547 1.00 95.31 75 ASN A O 1
ATOM 611 N N . PRO A 1 76 ? 12.998 -4.585 9.162 1.00 96.12 76 PRO A N 1
ATOM 612 C CA . PRO A 1 76 ? 11.743 -4.225 9.808 1.00 96.12 76 PRO A CA 1
ATOM 613 C C . PRO A 1 76 ? 11.988 -3.541 11.155 1.00 96.12 76 PRO A C 1
ATOM 615 O O . PRO A 1 76 ? 11.913 -4.150 12.220 1.00 96.12 76 PRO A O 1
ATOM 618 N N . GLN A 1 77 ? 12.246 -2.242 11.092 1.00 96.31 77 GLN A N 1
ATOM 619 C CA . GLN A 1 77 ? 12.406 -1.346 12.231 1.00 96.31 77 GLN A CA 1
ATOM 620 C C . GLN A 1 77 ? 11.600 -0.057 11.994 1.00 96.31 77 GLN A C 1
ATOM 622 O O . GLN A 1 77 ? 11.125 0.168 10.877 1.00 96.31 77 GLN A O 1
ATOM 627 N N . PRO A 1 78 ? 11.413 0.808 13.005 1.00 96.00 78 PRO A N 1
ATOM 628 C CA . PRO A 1 78 ? 10.838 2.132 12.784 1.00 96.00 78 PRO A CA 1
ATOM 629 C C . PRO A 1 78 ? 11.615 2.900 11.708 1.00 96.00 78 PRO A C 1
ATOM 631 O O . PRO A 1 78 ? 12.843 2.880 11.693 1.00 96.00 78 PRO A O 1
ATOM 634 N N . ASN A 1 79 ? 10.886 3.559 10.813 1.00 95.81 79 ASN A N 1
ATOM 635 C CA . ASN A 1 79 ? 11.361 4.196 9.585 1.00 95.81 79 ASN A CA 1
ATOM 636 C C . ASN A 1 79 ? 12.011 3.226 8.581 1.00 95.81 79 ASN A C 1
ATOM 638 O O . ASN A 1 79 ? 12.684 3.655 7.646 1.00 95.81 79 ASN A O 1
ATOM 642 N N . GLY A 1 80 ? 11.802 1.916 8.749 1.00 96.62 80 GLY A N 1
ATOM 643 C CA . GLY A 1 80 ? 12.238 0.896 7.804 1.00 96.62 80 GLY A CA 1
ATOM 644 C C . GLY A 1 80 ? 11.626 1.149 6.430 1.00 96.62 80 GLY A C 1
ATOM 645 O O . GLY A 1 80 ? 10.409 1.316 6.304 1.00 96.62 80 GLY A O 1
ATOM 646 N N . LYS A 1 81 ? 12.482 1.203 5.408 1.00 96.94 81 LYS A N 1
ATOM 647 C CA . LYS A 1 81 ? 12.085 1.482 4.028 1.00 96.94 81 LYS A CA 1
ATOM 648 C C . LYS A 1 81 ? 11.308 0.304 3.447 1.00 96.94 81 LYS A C 1
ATOM 650 O O . LYS A 1 81 ? 11.682 -0.854 3.652 1.00 96.94 81 LYS A O 1
ATOM 655 N N . ILE A 1 82 ? 10.248 0.607 2.706 1.00 98.00 82 ILE A N 1
ATOM 656 C CA . ILE A 1 82 ? 9.467 -0.388 1.977 1.00 98.00 82 ILE A CA 1
ATOM 657 C C . ILE A 1 82 ? 9.812 -0.277 0.492 1.00 98.00 82 ILE A C 1
ATOM 659 O O . ILE A 1 82 ? 9.773 0.804 -0.095 1.00 98.00 82 ILE A O 1
ATOM 663 N N . ILE A 1 83 ? 10.169 -1.410 -0.104 1.00 97.94 83 ILE A N 1
ATOM 664 C CA . ILE A 1 83 ? 10.649 -1.513 -1.486 1.00 97.94 83 ILE A CA 1
ATOM 665 C C . ILE A 1 83 ? 9.938 -2.661 -2.208 1.00 97.94 83 ILE A C 1
ATOM 667 O O . ILE A 1 83 ? 9.162 -3.405 -1.604 1.00 97.94 83 ILE A O 1
ATOM 671 N N . VAL A 1 84 ? 10.230 -2.851 -3.495 1.00 98.00 84 VAL A N 1
ATOM 672 C CA . VAL A 1 84 ? 9.847 -4.061 -4.238 1.00 98.00 84 VAL A CA 1
ATOM 673 C C . VAL A 1 84 ? 11.041 -4.981 -4.506 1.00 98.00 84 VAL A C 1
ATOM 675 O O . VAL A 1 84 ? 12.088 -4.545 -4.980 1.00 98.00 84 VAL A O 1
ATOM 678 N N . ALA A 1 85 ? 10.883 -6.285 -4.282 1.00 97.75 85 ALA A N 1
ATOM 679 C CA . ALA A 1 85 ? 11.945 -7.287 -4.444 1.00 97.75 85 ALA A CA 1
ATOM 680 C C . ALA A 1 85 ? 11.399 -8.613 -5.018 1.00 97.75 85 ALA A C 1
ATOM 682 O O . ALA A 1 85 ? 10.187 -8.821 -5.002 1.00 97.75 85 ALA A O 1
ATOM 683 N N . PRO A 1 86 ? 12.242 -9.515 -5.563 1.00 97.06 86 PRO A N 1
ATOM 684 C CA . PRO A 1 86 ? 11.771 -10.746 -6.212 1.00 97.06 86 PRO A CA 1
ATOM 685 C C . PRO A 1 86 ? 11.308 -11.844 -5.238 1.00 97.06 86 PRO A C 1
ATOM 687 O O . PRO A 1 86 ? 10.778 -12.864 -5.674 1.00 97.06 86 PRO A O 1
ATOM 690 N N . TYR A 1 87 ? 11.499 -11.668 -3.930 1.00 96.50 87 TYR A N 1
ATOM 691 C CA . TYR A 1 87 ? 11.077 -12.631 -2.914 1.00 96.50 87 TYR A CA 1
ATOM 692 C C . TYR A 1 87 ? 9.771 -12.209 -2.243 1.00 96.50 87 TYR A C 1
ATOM 694 O O . TYR A 1 87 ? 9.454 -11.029 -2.111 1.00 96.50 87 TYR A O 1
ATOM 702 N N . LEU A 1 88 ? 8.997 -13.203 -1.814 1.00 96.69 88 LEU A N 1
ATOM 703 C CA . LEU A 1 88 ? 7.683 -12.989 -1.226 1.00 96.69 88 LEU A CA 1
ATOM 704 C C . LEU A 1 88 ? 7.801 -12.571 0.241 1.00 96.69 88 LEU A C 1
ATOM 706 O O . LEU A 1 88 ? 8.391 -13.280 1.055 1.00 96.69 88 LEU A O 1
ATOM 710 N N . GLN A 1 89 ? 7.129 -11.477 0.594 1.00 97.75 89 GLN A N 1
ATOM 711 C CA . GLN A 1 89 ? 6.875 -11.083 1.975 1.00 97.75 89 GLN A CA 1
ATOM 712 C C . GLN A 1 89 ? 5.371 -11.016 2.238 1.00 97.75 89 GLN A C 1
ATOM 714 O O . GLN A 1 89 ? 4.585 -10.586 1.393 1.00 97.75 89 GLN A O 1
ATOM 719 N N . GLN A 1 90 ? 4.974 -11.478 3.423 1.00 97.75 90 GLN A N 1
ATOM 720 C CA . GLN A 1 90 ? 3.587 -11.437 3.870 1.00 97.75 90 GLN A CA 1
ATOM 721 C C . GLN A 1 90 ? 3.328 -10.177 4.697 1.00 97.75 90 GLN A C 1
ATOM 723 O O . GLN A 1 90 ? 4.182 -9.746 5.478 1.00 97.75 90 GLN A O 1
ATOM 728 N N . TRP A 1 91 ? 2.118 -9.650 4.577 1.00 98.12 91 TRP A N 1
ATOM 729 C CA . TRP A 1 91 ? 1.604 -8.478 5.273 1.00 98.12 91 TRP A CA 1
ATOM 730 C C . TRP A 1 91 ? 0.293 -8.827 5.970 1.00 98.12 91 TRP A C 1
ATOM 732 O O . TRP A 1 91 ? -0.437 -9.723 5.543 1.00 98.12 91 TRP A O 1
ATOM 742 N N . VAL A 1 92 ? -0.009 -8.127 7.054 1.00 97.25 92 VAL A N 1
ATOM 743 C CA . VAL A 1 92 ? -1.279 -8.250 7.768 1.00 97.25 92 VAL A CA 1
ATOM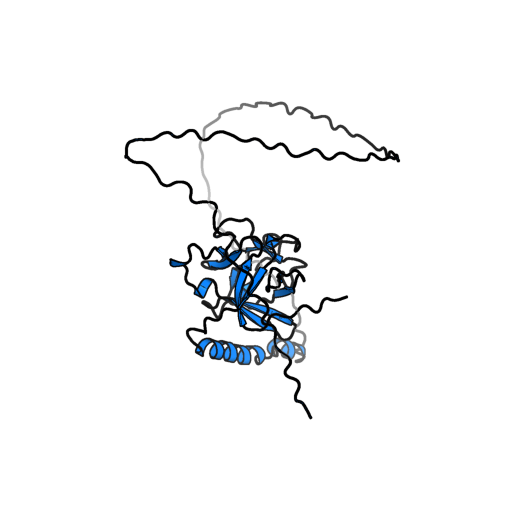 744 C C . VAL A 1 92 ? -2.078 -6.984 7.488 1.00 97.25 92 VAL A C 1
ATOM 746 O O . VAL A 1 92 ? -1.648 -5.900 7.859 1.00 97.25 92 VAL A O 1
ATOM 749 N N . ILE A 1 93 ? -3.221 -7.102 6.810 1.00 97.25 93 ILE A N 1
ATOM 750 C CA . ILE A 1 93 ? -4.087 -5.955 6.510 1.00 97.25 93 ILE A CA 1
ATOM 751 C C . ILE A 1 93 ? -5.319 -6.054 7.401 1.00 97.25 93 ILE A C 1
ATOM 753 O O . ILE A 1 93 ? -6.066 -7.030 7.321 1.00 97.25 93 ILE A O 1
ATOM 757 N N . LYS A 1 94 ? -5.503 -5.066 8.276 1.00 95.31 94 LYS A N 1
ATOM 758 C CA . LYS A 1 94 ? -6.584 -5.027 9.271 1.00 95.31 94 LYS A CA 1
ATOM 759 C C . LYS A 1 94 ? -7.459 -3.814 9.019 1.00 95.31 94 LYS A C 1
ATOM 761 O O . LYS A 1 94 ? -6.934 -2.729 8.787 1.00 95.31 94 LYS A O 1
ATOM 766 N N . SER A 1 95 ? -8.777 -3.980 9.098 1.00 94.31 95 SER A N 1
ATOM 767 C CA . SER A 1 95 ? -9.671 -2.823 9.156 1.00 94.31 95 SER A CA 1
ATOM 768 C C . SER A 1 95 ? -9.487 -2.092 10.485 1.00 94.31 95 SER A C 1
ATOM 770 O O . SER A 1 95 ? -9.319 -2.726 11.526 1.00 94.31 95 SER A O 1
ATOM 772 N N . THR A 1 96 ? -9.557 -0.763 10.463 1.00 93.25 96 THR A N 1
ATOM 773 C CA . THR A 1 96 ? -9.582 0.056 11.682 1.00 93.25 96 THR A CA 1
ATOM 774 C C . THR A 1 96 ? -10.988 0.190 12.275 1.00 93.25 96 THR A C 1
ATOM 776 O O . THR A 1 96 ? -11.147 0.807 13.326 1.00 93.25 96 THR A O 1
ATOM 779 N N . GLY A 1 97 ? -12.018 -0.326 11.590 1.00 91.44 97 GLY A N 1
ATOM 780 C CA . GLY A 1 97 ? -13.430 -0.099 11.911 1.00 91.44 97 GLY A CA 1
ATOM 781 C C . GLY A 1 97 ? -13.917 1.327 11.626 1.00 91.44 97 GLY A C 1
ATOM 782 O O . GLY A 1 97 ? -15.111 1.589 11.736 1.00 91.44 97 GLY A O 1
ATOM 783 N N . LYS A 1 98 ? -13.021 2.249 11.244 1.00 91.75 98 LYS A N 1
ATOM 784 C CA . LYS A 1 98 ? -13.385 3.602 10.821 1.00 91.75 98 LYS A CA 1
ATOM 785 C C . LYS A 1 98 ? -13.797 3.580 9.357 1.00 91.75 98 LYS A C 1
ATOM 787 O O . LYS A 1 98 ? -13.126 2.963 8.529 1.00 91.75 98 LYS A O 1
ATOM 792 N N . GLN A 1 99 ? -14.880 4.279 9.056 1.00 90.12 99 GLN A N 1
ATOM 793 C CA . GLN A 1 99 ? -15.421 4.413 7.714 1.00 90.12 99 GLN A CA 1
ATOM 794 C C . GLN A 1 99 ? -15.490 5.898 7.354 1.00 90.12 99 GLN A C 1
ATOM 796 O O . GLN A 1 99 ? -15.849 6.723 8.196 1.00 90.12 99 GLN A O 1
ATOM 801 N N . GLU A 1 100 ? -15.133 6.236 6.121 1.00 86.88 100 GLU A N 1
ATOM 802 C CA . GLU A 1 100 ? -15.298 7.572 5.554 1.00 86.88 100 GLU A CA 1
ATOM 803 C C . GLU A 1 100 ? -16.158 7.451 4.295 1.00 86.88 100 GLU A C 1
ATOM 805 O O . GLU A 1 100 ? -15.755 6.848 3.302 1.00 86.88 100 GLU A O 1
ATOM 810 N N . GLY A 1 101 ? -17.395 7.948 4.370 1.00 89.69 101 GLY A N 1
ATOM 811 C CA . GLY A 1 101 ? -18.406 7.653 3.355 1.00 89.69 101 GLY A CA 1
ATOM 812 C C . GLY A 1 101 ? -18.687 6.149 3.276 1.00 89.69 101 GLY A C 1
ATOM 813 O O . GLY A 1 101 ? -19.003 5.522 4.284 1.00 89.69 101 GLY A O 1
ATOM 814 N N . ASP A 1 102 ? -18.536 5.571 2.087 1.00 88.19 102 ASP A N 1
ATOM 815 C CA . ASP A 1 102 ? -18.738 4.138 1.836 1.00 88.19 102 ASP A CA 1
ATOM 816 C C . ASP A 1 102 ? -17.440 3.314 1.934 1.00 88.19 102 ASP A C 1
ATOM 818 O O . ASP A 1 102 ? -17.448 2.100 1.723 1.00 88.19 102 ASP A O 1
ATOM 822 N N . GLU A 1 103 ? -16.316 3.948 2.280 1.00 91.06 103 GLU A N 1
ATOM 823 C CA . GLU A 1 103 ? -15.001 3.314 2.261 1.00 91.06 103 GLU A CA 1
ATOM 824 C C . GLU A 1 103 ? -14.487 3.000 3.667 1.00 91.06 103 GLU A C 1
ATOM 826 O O . GLU A 1 103 ? -14.434 3.852 4.557 1.00 91.06 103 GLU A O 1
ATOM 831 N N . LEU A 1 104 ? -14.081 1.745 3.865 1.00 93.75 104 LEU A N 1
ATOM 832 C CA . LEU A 1 104 ? -13.482 1.278 5.109 1.00 93.75 104 LEU A CA 1
ATOM 833 C C . LEU A 1 104 ? -11.989 1.627 5.137 1.00 93.75 104 LEU A C 1
ATOM 835 O O . LEU A 1 104 ? -11.283 1.465 4.140 1.00 93.75 104 LEU A O 1
ATOM 839 N N . GLN A 1 105 ? -11.498 2.062 6.293 1.00 95.44 105 GLN A N 1
ATOM 840 C CA . GLN A 1 105 ? -10.082 2.341 6.502 1.00 95.44 105 GLN A CA 1
ATOM 841 C C . GLN A 1 105 ? -9.351 1.093 7.006 1.00 95.44 105 GLN A C 1
ATOM 843 O O . GLN A 1 105 ? -9.888 0.282 7.772 1.00 95.44 105 GLN A O 1
ATOM 848 N N . TYR A 1 106 ? -8.094 0.962 6.600 1.00 96.81 106 TYR A N 1
ATOM 849 C CA . TYR A 1 106 ? -7.235 -0.173 6.899 1.00 96.81 106 TYR A CA 1
ATOM 850 C C . TYR A 1 106 ? -5.853 0.285 7.367 1.00 96.81 106 TYR A C 1
ATOM 852 O O . TYR A 1 106 ? -5.388 1.368 7.024 1.00 96.81 106 TYR A O 1
ATOM 860 N N . VAL A 1 107 ? -5.170 -0.583 8.106 1.00 97.00 107 VAL A N 1
ATOM 861 C CA . VAL A 1 107 ? -3.737 -0.482 8.405 1.00 97.00 107 VAL A CA 1
ATOM 862 C C . VAL A 1 107 ? -3.016 -1.681 7.796 1.00 97.00 107 VAL A C 1
ATOM 864 O O . VAL A 1 107 ? -3.565 -2.788 7.755 1.00 97.00 107 VAL A O 1
ATOM 867 N N . ILE A 1 108 ? -1.787 -1.470 7.325 1.00 97.62 108 ILE A N 1
ATOM 868 C CA . ILE A 1 108 ? -0.944 -2.518 6.736 1.00 97.62 108 ILE A CA 1
ATOM 869 C C . ILE A 1 108 ? 0.227 -2.765 7.682 1.00 97.62 108 ILE A C 1
ATOM 871 O O . ILE A 1 108 ? 1.102 -1.920 7.830 1.00 97.62 108 ILE A O 1
ATOM 875 N N . GLU A 1 109 ? 0.231 -3.916 8.342 1.00 97.44 109 GLU A N 1
ATOM 876 C CA . GLU A 1 109 ? 1.198 -4.295 9.369 1.00 97.44 109 GLU A CA 1
ATOM 877 C C . GLU A 1 109 ? 2.239 -5.288 8.829 1.00 97.44 109 GLU A C 1
ATOM 879 O O . GLU A 1 109 ? 1.928 -6.246 8.108 1.00 97.44 109 GLU A O 1
ATOM 884 N N . HIS A 1 110 ? 3.497 -5.084 9.219 1.00 97.50 110 HIS A N 1
ATOM 885 C CA . HIS A 1 110 ? 4.594 -5.998 8.942 1.00 97.50 110 HIS A CA 1
ATOM 886 C C . HIS A 1 110 ? 4.414 -7.317 9.701 1.00 97.50 110 HIS A C 1
ATOM 888 O O . HIS A 1 110 ? 4.415 -7.364 10.929 1.00 97.50 110 HIS A O 1
ATOM 894 N N . SER A 1 111 ? 4.354 -8.431 8.973 1.00 95.94 111 SER A N 1
ATOM 895 C CA . SER A 1 111 ? 3.906 -9.713 9.529 1.00 95.94 111 SER A CA 1
ATOM 896 C C . SER A 1 111 ? 4.862 -10.398 10.523 1.00 95.94 111 SER A C 1
ATOM 898 O O . SER A 1 111 ? 4.463 -11.356 11.190 1.00 95.94 111 SER A O 1
ATOM 900 N N . ARG A 1 112 ? 6.112 -9.923 10.613 1.00 92.00 112 ARG A N 1
ATOM 901 C CA . ARG A 1 112 ? 7.129 -10.335 11.604 1.00 92.00 112 ARG A CA 1
ATOM 902 C C . ARG A 1 112 ? 7.591 -9.192 12.517 1.00 92.00 112 ARG A C 1
ATOM 904 O O . ARG A 1 112 ? 8.399 -9.417 13.402 1.00 92.00 112 ARG A O 1
ATOM 911 N N . GLY A 1 113 ? 7.143 -7.961 12.256 1.00 77.31 113 GLY A N 1
ATOM 912 C CA . GLY A 1 113 ? 7.811 -6.743 12.734 1.00 77.31 113 GLY A CA 1
ATOM 913 C C . GLY A 1 113 ? 7.326 -6.231 14.086 1.00 77.31 113 GLY A C 1
ATOM 914 O O . GLY A 1 113 ? 7.877 -5.254 14.563 1.00 77.31 113 GLY A O 1
ATOM 915 N N . GLY A 1 114 ? 6.306 -6.857 14.681 1.00 75.44 114 GLY A N 1
ATOM 916 C CA . GLY A 1 114 ? 5.748 -6.449 15.971 1.00 75.44 114 GLY A CA 1
ATOM 917 C C . GLY A 1 114 ? 5.176 -5.030 15.947 1.00 75.44 114 GLY A C 1
ATOM 918 O O . GLY A 1 114 ? 5.860 -4.079 16.316 1.00 75.44 114 GLY A O 1
ATOM 919 N N . SER A 1 115 ? 3.910 -4.881 15.540 1.00 93.56 115 SER A N 1
ATOM 920 C CA . SER A 1 115 ? 3.207 -3.587 15.540 1.00 93.56 115 SER A CA 1
ATOM 921 C C . SER A 1 115 ? 3.926 -2.492 14.735 1.00 93.56 115 SER A C 1
ATOM 923 O O . SER A 1 115 ? 3.966 -1.333 15.142 1.00 93.56 115 SER A O 1
ATOM 925 N N . LEU A 1 116 ? 4.510 -2.857 13.590 1.00 97.06 116 LEU A N 1
ATOM 926 C CA . LEU A 1 116 ? 5.068 -1.917 12.616 1.00 97.06 116 LEU A CA 1
ATOM 927 C C . LEU A 1 116 ? 4.116 -1.787 11.428 1.00 97.06 116 LEU A C 1
ATOM 929 O O . LEU A 1 116 ? 3.793 -2.787 10.789 1.00 97.06 116 LEU A O 1
ATOM 933 N N . PHE A 1 117 ? 3.695 -0.567 11.118 1.00 97.75 117 PHE A N 1
ATOM 934 C CA . PHE A 1 117 ? 2.645 -0.261 10.151 1.00 97.75 117 PHE A CA 1
ATOM 935 C C . PHE A 1 117 ? 3.170 0.626 9.028 1.00 97.75 117 PHE A C 1
ATOM 937 O O . PHE A 1 117 ? 3.984 1.510 9.278 1.00 97.75 117 PHE A O 1
ATOM 944 N N . TRP A 1 118 ? 2.690 0.425 7.804 1.00 98.12 118 TRP A N 1
ATOM 945 C CA . TRP A 1 118 ? 2.964 1.340 6.697 1.00 98.12 118 TRP A CA 1
ATOM 946 C C . TRP A 1 118 ? 2.448 2.734 7.022 1.00 98.12 118 TRP A C 1
ATOM 948 O O . TRP A 1 118 ? 1.293 2.882 7.421 1.00 98.12 118 TRP A O 1
ATOM 958 N N . ALA A 1 119 ? 3.267 3.744 6.766 1.00 97.56 119 ALA A N 1
ATOM 959 C CA . ALA A 1 119 ? 2.886 5.139 6.855 1.00 97.56 119 ALA A CA 1
ATOM 960 C C . ALA A 1 119 ? 3.716 6.000 5.901 1.00 97.56 119 ALA A C 1
ATOM 962 O O . ALA A 1 119 ? 4.827 5.629 5.518 1.00 97.56 119 ALA A O 1
ATOM 963 N N . LEU A 1 120 ? 3.191 7.172 5.558 1.00 96.75 120 LEU A N 1
ATOM 964 C CA . LEU A 1 120 ? 3.977 8.217 4.901 1.00 96.75 120 LEU A CA 1
ATOM 965 C C . LEU A 1 120 ? 4.798 8.975 5.947 1.00 96.75 120 LEU A C 1
ATOM 967 O O . LEU A 1 120 ? 4.297 9.271 7.035 1.00 96.75 120 LEU A O 1
ATOM 971 N N . VAL A 1 121 ? 6.065 9.260 5.636 1.00 94.44 121 VAL A N 1
ATOM 972 C CA . VAL A 1 121 ? 6.973 9.985 6.545 1.00 94.44 121 VAL A CA 1
ATOM 973 C C . VAL A 1 121 ? 6.437 11.395 6.808 1.00 94.44 121 VAL A C 1
ATOM 975 O O . VAL A 1 121 ? 6.204 11.801 7.952 1.00 94.44 121 VAL A O 1
ATOM 978 N N . ASP A 1 122 ? 6.133 12.106 5.735 1.00 93.31 122 ASP A N 1
ATOM 979 C CA . ASP A 1 122 ? 5.602 13.462 5.715 1.00 93.31 122 ASP A CA 1
ATOM 980 C C . ASP A 1 122 ? 4.459 13.580 4.687 1.00 93.31 122 ASP A C 1
ATOM 982 O O . ASP A 1 122 ? 3.743 12.606 4.436 1.00 93.31 122 ASP A O 1
ATOM 986 N N . TRP A 1 123 ? 4.161 14.804 4.257 1.00 88.94 123 TRP A N 1
ATOM 987 C CA . TRP A 1 123 ? 2.989 15.159 3.457 1.00 88.94 123 TRP A CA 1
ATOM 988 C C . TRP A 1 123 ? 3.345 15.586 2.031 1.00 88.94 123 TRP A C 1
ATOM 990 O O . TRP A 1 123 ? 2.458 15.980 1.276 1.00 88.94 123 TRP A O 1
ATOM 1000 N N . GLU A 1 124 ? 4.622 15.516 1.671 1.00 92.50 124 GLU A N 1
ATOM 1001 C CA . GLU A 1 124 ? 5.111 15.930 0.366 1.00 92.50 124 GLU A CA 1
ATOM 1002 C C . GLU A 1 124 ? 4.921 14.820 -0.680 1.00 92.50 124 GLU A C 1
ATOM 1004 O O . GLU A 1 124 ? 4.695 13.644 -0.376 1.00 92.50 124 GLU A O 1
ATOM 1009 N N . LEU A 1 125 ? 4.945 15.211 -1.953 1.00 91.44 125 LEU A N 1
ATOM 1010 C CA . LEU A 1 125 ? 4.885 14.262 -3.062 1.00 91.44 125 LEU A CA 1
ATOM 1011 C C . LEU A 1 125 ? 6.238 13.576 -3.232 1.00 91.44 125 LEU A C 1
ATOM 1013 O O . LEU A 1 125 ? 7.285 14.199 -3.089 1.00 91.44 125 LEU A O 1
ATOM 1017 N N . GLY A 1 126 ? 6.218 12.291 -3.575 1.00 93.12 126 GLY A N 1
ATOM 1018 C CA . GLY A 1 126 ? 7.431 11.477 -3.646 1.00 93.12 126 GLY A CA 1
ATOM 1019 C C . GLY A 1 126 ? 7.927 11.010 -2.276 1.00 93.12 126 GLY A C 1
ATOM 1020 O O . GLY A 1 126 ? 8.942 10.317 -2.196 1.00 93.12 126 GLY A O 1
ATOM 1021 N N . THR A 1 127 ? 7.200 11.325 -1.204 1.00 95.19 127 THR A N 1
ATOM 1022 C CA . THR A 1 127 ? 7.566 10.925 0.149 1.00 95.19 127 THR A CA 1
ATOM 1023 C C . THR A 1 127 ? 7.523 9.413 0.313 1.00 95.19 127 THR A C 1
ATOM 1025 O O . THR A 1 127 ? 6.506 8.791 -0.006 1.00 95.19 127 THR A O 1
ATOM 1028 N N . PRO A 1 128 ? 8.589 8.793 0.845 1.00 97.12 128 PRO A N 1
ATOM 1029 C CA . PRO A 1 128 ? 8.640 7.350 1.015 1.00 97.12 128 PRO A CA 1
ATOM 1030 C C . PRO A 1 128 ? 7.552 6.806 1.947 1.00 97.12 128 PRO A C 1
ATOM 1032 O O . PRO A 1 128 ? 7.249 7.376 3.001 1.00 97.12 128 PRO A O 1
ATOM 1035 N N . VAL A 1 129 ? 7.034 5.629 1.601 1.00 97.88 129 VAL A N 1
ATOM 1036 C CA . VAL A 1 129 ? 6.266 4.785 2.516 1.00 97.88 129 VAL A CA 1
ATOM 1037 C C . VAL A 1 129 ? 7.258 4.011 3.389 1.00 97.88 129 VAL A C 1
ATOM 1039 O O . VAL A 1 129 ? 8.131 3.293 2.897 1.00 97.88 129 VAL A O 1
ATOM 1042 N N . THR A 1 130 ? 7.133 4.155 4.705 1.00 97.56 130 THR A N 1
ATOM 1043 C CA . THR A 1 130 ? 8.019 3.533 5.700 1.00 97.56 130 THR A CA 1
ATOM 1044 C C . THR A 1 130 ? 7.216 2.827 6.790 1.00 97.56 130 THR A C 1
ATOM 1046 O O . THR A 1 130 ? 5.987 2.895 6.819 1.00 97.56 130 THR A O 1
ATOM 1049 N N . LEU A 1 131 ? 7.899 2.110 7.684 1.00 97.62 131 LEU A N 1
ATOM 1050 C CA . LEU A 1 131 ? 7.282 1.465 8.844 1.00 97.62 131 LEU A CA 1
ATOM 1051 C C . LEU A 1 131 ? 7.264 2.375 10.082 1.00 97.62 131 LEU A C 1
ATOM 1053 O O . LEU A 1 131 ? 8.304 2.859 10.506 1.00 97.62 131 LEU A O 1
ATOM 1057 N N . LEU A 1 132 ? 6.120 2.528 10.749 1.00 96.12 132 LEU A N 1
ATOM 1058 C CA . LEU A 1 132 ? 5.974 3.239 12.027 1.00 96.12 132 LEU A CA 1
ATOM 1059 C C . LEU A 1 132 ? 5.378 2.337 13.114 1.00 96.12 132 LEU A C 1
ATOM 1061 O O . LEU A 1 132 ? 4.592 1.443 12.828 1.00 96.12 132 LEU A O 1
ATOM 1065 N N . LYS A 1 133 ? 5.703 2.601 14.385 1.00 94.94 133 LYS A N 1
ATOM 1066 C CA . LYS A 1 133 ? 5.181 1.831 15.537 1.00 94.94 133 LYS A CA 1
ATOM 1067 C C . LYS A 1 133 ? 3.723 2.126 15.897 1.00 94.94 133 LYS A C 1
ATOM 1069 O O . LYS A 1 133 ? 3.091 1.341 16.594 1.00 94.94 133 LYS A O 1
ATOM 1074 N N . VAL A 1 134 ? 3.209 3.293 15.510 1.00 88.06 134 VAL A N 1
ATOM 1075 C CA . VAL A 1 134 ? 1.945 3.818 16.042 1.00 88.06 134 VAL A CA 1
ATOM 1076 C C . VAL A 1 134 ? 0.856 3.736 14.969 1.00 88.06 134 VAL A C 1
ATOM 1078 O O . VAL A 1 134 ? 0.860 4.562 14.055 1.00 88.06 134 VAL A O 1
ATOM 1081 N N . PRO A 1 135 ? -0.100 2.793 15.075 1.00 77.94 135 PRO A N 1
ATOM 1082 C CA . PRO A 1 135 ? -1.160 2.631 14.078 1.00 77.94 135 PRO A CA 1
ATOM 1083 C C . PRO A 1 135 ? -2.228 3.722 14.164 1.00 77.94 135 PRO A C 1
ATOM 1085 O O . PRO A 1 135 ? -2.984 3.918 13.224 1.00 77.94 135 PRO A O 1
ATOM 1088 N N . THR A 1 136 ? -2.324 4.435 15.292 1.00 80.19 136 THR A N 1
ATOM 1089 C CA . THR A 1 136 ? -3.325 5.495 15.485 1.00 80.19 136 THR A CA 1
ATOM 1090 C C . THR A 1 136 ? -2.986 6.781 14.737 1.00 80.19 136 THR A C 1
ATOM 1092 O O . THR A 1 136 ? -3.817 7.687 14.685 1.00 80.19 136 THR A O 1
ATOM 1095 N N . ASN A 1 137 ? -1.793 6.867 14.144 1.00 87.62 137 ASN A N 1
ATOM 1096 C CA . ASN A 1 137 ? -1.410 7.996 13.318 1.00 87.62 137 ASN A CA 1
ATOM 1097 C C . ASN A 1 137 ? -2.230 7.975 12.014 1.00 87.62 137 ASN A C 1
ATOM 1099 O O . ASN A 1 137 ? -2.158 6.985 11.288 1.00 87.62 137 ASN A O 1
ATOM 1103 N N . PRO A 1 138 ? -2.962 9.047 11.658 1.00 91.06 138 PRO A N 1
ATOM 1104 C CA . PRO A 1 138 ? -3.696 9.104 10.394 1.00 91.06 138 PRO A CA 1
ATOM 1105 C C . PRO A 1 138 ? -2.812 8.878 9.155 1.00 91.06 138 PRO A C 1
ATOM 1107 O O . PRO A 1 138 ? -3.303 8.388 8.142 1.00 91.06 138 PRO A O 1
ATOM 1110 N N . LYS A 1 139 ? -1.498 9.142 9.254 1.00 94.44 139 LYS A N 1
ATOM 1111 C CA . LYS A 1 139 ? -0.501 8.813 8.219 1.00 94.44 139 LYS A CA 1
ATOM 1112 C C . LYS A 1 139 ? -0.392 7.311 7.923 1.00 94.44 139 LYS A C 1
ATOM 1114 O O . LYS A 1 139 ? 0.128 6.958 6.871 1.00 94.44 139 LYS A O 1
ATOM 1119 N N . ALA A 1 140 ? -0.849 6.449 8.831 1.00 96.75 140 ALA A N 1
ATOM 1120 C CA . ALA A 1 140 ? -0.799 4.993 8.716 1.00 96.75 140 ALA A CA 1
ATOM 1121 C C . ALA A 1 140 ? -2.130 4.359 8.267 1.00 96.75 140 ALA A C 1
ATOM 1123 O O . ALA A 1 140 ? -2.227 3.132 8.189 1.00 96.75 140 ALA A O 1
ATOM 1124 N N . ASN A 1 141 ? -3.150 5.176 7.978 1.00 96.44 141 ASN A N 1
ATOM 1125 C CA . ASN A 1 141 ? -4.454 4.705 7.526 1.00 96.44 141 ASN A CA 1
ATOM 1126 C C . ASN A 1 141 ? -4.545 4.751 6.002 1.00 96.44 141 ASN A C 1
ATOM 1128 O O . ASN A 1 141 ? -4.238 5.762 5.367 1.00 96.44 141 ASN A O 1
ATOM 1132 N N . TRP A 1 142 ? -5.035 3.659 5.431 1.00 97.50 142 TRP A N 1
ATOM 1133 C CA . TRP A 1 142 ? -5.101 3.432 3.997 1.00 97.50 142 TRP A CA 1
ATOM 1134 C C . TRP A 1 142 ? -6.513 3.022 3.586 1.00 97.50 142 TRP A C 1
ATOM 1136 O O . TRP A 1 142 ? -7.190 2.285 4.304 1.00 97.50 142 TRP A O 1
ATOM 1146 N N . ARG A 1 143 ? -6.943 3.467 2.410 1.00 96.94 143 ARG A N 1
ATOM 1147 C CA . ARG A 1 143 ? -8.153 3.005 1.727 1.00 96.94 143 ARG A CA 1
ATOM 1148 C C . ARG A 1 143 ? -7.754 2.197 0.495 1.00 96.94 143 ARG A C 1
ATOM 1150 O O . ARG A 1 143 ? -6.744 2.484 -0.148 1.00 96.94 143 ARG A O 1
ATOM 1157 N N . PHE A 1 144 ? -8.532 1.159 0.210 1.00 97.06 144 PHE A N 1
ATOM 1158 C CA . PHE A 1 144 ? -8.319 0.258 -0.919 1.00 97.06 144 PHE A CA 1
ATOM 1159 C C . PHE A 1 144 ? -9.462 0.448 -1.907 1.00 97.06 144 PHE A C 1
ATOM 1161 O O . PHE A 1 144 ? -10.558 -0.073 -1.701 1.00 97.06 144 PHE A O 1
ATOM 1168 N N . VAL A 1 145 ? -9.200 1.188 -2.980 1.00 95.62 145 VAL A N 1
ATOM 1169 C CA . VAL A 1 145 ? -10.190 1.446 -4.029 1.00 95.62 145 VAL A CA 1
ATOM 1170 C C . VAL A 1 145 ? -10.037 0.377 -5.101 1.00 95.62 145 VAL A C 1
ATOM 1172 O O . VAL A 1 145 ? -8.939 0.158 -5.615 1.00 95.62 145 VAL A O 1
ATOM 1175 N N . LEU A 1 146 ? -11.118 -0.345 -5.402 1.00 95.44 146 LEU A N 1
ATOM 1176 C CA . LEU A 1 146 ? -11.095 -1.381 -6.431 1.00 95.44 146 LEU A CA 1
ATOM 1177 C C . LEU A 1 146 ? -10.818 -0.726 -7.788 1.00 95.44 146 LEU A C 1
ATOM 1179 O O . LEU A 1 146 ? -11.521 0.198 -8.184 1.00 95.44 146 LEU A O 1
ATOM 1183 N N . SER A 1 147 ? -9.808 -1.213 -8.507 1.00 92.81 147 SER A N 1
ATOM 1184 C CA . SER A 1 147 ? -9.558 -0.730 -9.861 1.00 92.81 147 SER A CA 1
ATOM 1185 C C . SER A 1 147 ? -10.397 -1.531 -10.852 1.00 92.81 147 SER A C 1
ATOM 1187 O O . SER A 1 147 ? -10.154 -2.722 -11.059 1.00 92.81 147 SER A O 1
ATOM 1189 N N . ASP A 1 148 ? -11.355 -0.869 -11.502 1.00 85.62 148 ASP A N 1
ATOM 1190 C CA . ASP A 1 148 ? -12.171 -1.461 -12.572 1.00 85.62 148 ASP A CA 1
ATOM 1191 C C . ASP A 1 148 ? -11.383 -1.674 -13.867 1.00 85.62 148 ASP A C 1
ATOM 1193 O O . ASP A 1 148 ? -11.857 -2.334 -14.791 1.00 85.62 148 ASP A O 1
ATOM 1197 N N . LYS A 1 149 ? -10.159 -1.137 -13.951 1.00 76.19 149 LYS A N 1
ATOM 1198 C CA . LYS A 1 149 ? -9.313 -1.249 -15.137 1.00 76.19 149 LYS A CA 1
ATOM 1199 C C . LYS A 1 149 ? -8.927 -2.720 -15.330 1.00 76.19 149 LYS A C 1
ATOM 1201 O O . LYS A 1 149 ? -8.064 -3.215 -14.586 1.00 76.19 149 LYS A O 1
ATOM 1206 N N . PRO A 1 150 ? -9.477 -3.433 -16.336 1.00 65.75 150 PRO A N 1
ATOM 1207 C CA . PRO A 1 150 ? -9.122 -4.827 -16.557 1.00 65.75 150 PRO A CA 1
ATOM 1208 C C . PRO A 1 150 ? -7.608 -4.941 -16.788 1.00 65.75 150 PRO A C 1
ATOM 1210 O O . PRO A 1 150 ? -6.976 -3.982 -17.257 1.00 65.75 150 PRO A O 1
ATOM 1213 N N . PRO A 1 151 ? -6.977 -6.078 -16.442 1.00 62.66 151 PRO A N 1
ATOM 1214 C CA . PRO A 1 151 ? -5.632 -6.394 -16.905 1.00 62.66 151 PRO A CA 1
ATOM 1215 C C . PRO A 1 151 ? -5.550 -6.101 -18.407 1.00 62.66 151 PRO A C 1
ATOM 1217 O O . PRO A 1 151 ? -6.277 -6.723 -19.173 1.00 62.66 151 PRO A O 1
ATOM 1220 N N . LYS A 1 152 ? -4.689 -5.159 -18.834 1.00 61.16 152 LYS A N 1
ATOM 1221 C CA . LYS A 1 152 ? -4.443 -4.912 -20.273 1.00 61.16 152 LYS A CA 1
ATOM 1222 C C . LYS A 1 152 ? -4.009 -6.207 -20.976 1.00 61.16 152 LYS A C 1
ATOM 1224 O O . LYS A 1 152 ? -4.199 -6.338 -22.175 1.00 61.16 152 LYS A O 1
ATOM 1229 N N . ASP A 1 153 ? -3.473 -7.159 -20.210 1.00 65.19 153 ASP A N 1
ATOM 1230 C CA . ASP A 1 153 ? -3.194 -8.514 -20.655 1.00 65.19 153 ASP A CA 1
ATOM 1231 C C . ASP A 1 153 ? -3.736 -9.556 -19.643 1.00 65.19 153 ASP A C 1
ATOM 1233 O O . ASP A 1 153 ? -3.227 -9.650 -18.518 1.00 65.19 153 ASP A O 1
ATOM 1237 N N . PRO A 1 154 ? -4.756 -10.361 -20.002 1.00 61.88 154 PRO A N 1
ATOM 1238 C CA . PRO A 1 154 ? -5.274 -11.435 -19.153 1.00 61.88 154 PRO A CA 1
ATOM 1239 C C . PRO A 1 154 ? -4.301 -12.619 -19.001 1.00 61.88 154 PRO A C 1
ATOM 1241 O O . PRO A 1 154 ? -4.456 -13.420 -18.072 1.00 61.88 154 PRO A O 1
ATOM 1244 N N . SER A 1 155 ? -3.273 -12.737 -19.854 1.00 63.22 155 SER A N 1
ATOM 1245 C CA . SER A 1 155 ? -2.234 -13.773 -19.751 1.00 63.22 155 SER A CA 1
ATOM 1246 C C . SER A 1 155 ? -1.443 -13.678 -18.441 1.00 63.22 155 SER A C 1
ATOM 1248 O O . SER A 1 155 ? -0.952 -14.687 -17.927 1.00 63.22 155 SER A O 1
ATOM 1250 N N . TYR A 1 156 ? -1.405 -12.482 -17.847 1.00 59.66 156 TYR A N 1
ATOM 1251 C CA . TYR A 1 156 ? -0.779 -12.202 -16.562 1.00 59.66 156 TYR A CA 1
ATOM 1252 C C . TYR A 1 156 ? -1.332 -13.091 -15.446 1.00 59.66 156 TYR A C 1
ATOM 1254 O O . TYR A 1 156 ? -0.567 -13.739 -14.736 1.00 59.66 156 TYR A O 1
ATOM 1262 N N . LEU A 1 157 ? -2.661 -13.200 -15.328 1.00 60.34 157 LEU A N 1
ATOM 1263 C CA . LEU A 1 157 ? -3.284 -14.029 -14.292 1.00 60.34 157 LEU A CA 1
ATOM 1264 C C . LEU A 1 157 ? -2.930 -15.509 -14.473 1.00 60.34 157 LEU A C 1
ATOM 1266 O O . LEU A 1 157 ? -2.723 -16.216 -13.488 1.00 60.34 157 LEU A O 1
ATOM 1270 N N . ARG A 1 158 ? -2.799 -15.972 -15.724 1.00 62.22 158 ARG A N 1
ATOM 1271 C CA . ARG A 1 158 ? -2.407 -17.354 -16.030 1.00 62.22 158 ARG A CA 1
ATOM 1272 C C . ARG A 1 158 ? -0.957 -17.632 -15.636 1.00 62.22 158 ARG A C 1
ATOM 1274 O O . ARG A 1 158 ? -0.705 -18.661 -15.018 1.00 62.22 158 ARG A O 1
ATOM 1281 N N . LYS A 1 159 ? -0.020 -16.720 -15.919 1.00 61.22 159 LYS A N 1
ATOM 1282 C CA . LYS A 1 159 ? 1.395 -16.876 -15.530 1.00 61.22 159 LYS A CA 1
ATOM 1283 C C . LYS A 1 159 ? 1.564 -16.907 -14.012 1.00 61.22 159 LYS A C 1
ATOM 1285 O O . LYS A 1 159 ? 2.227 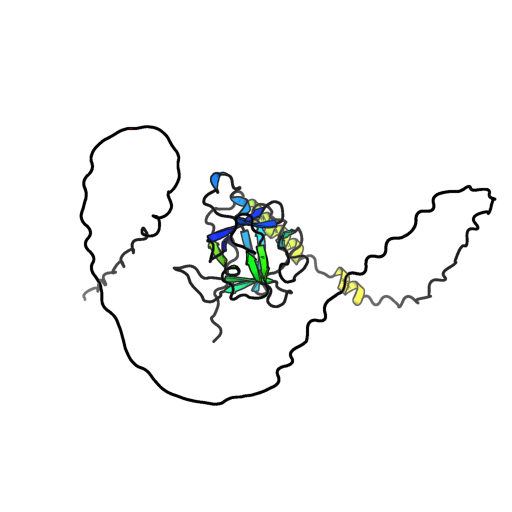-17.805 -13.500 1.00 61.22 159 LYS A O 1
ATOM 1290 N N . THR A 1 160 ? 0.898 -16.006 -13.290 1.00 58.84 160 THR A N 1
ATOM 1291 C CA . THR A 1 160 ? 0.949 -15.980 -11.821 1.00 58.84 160 THR A CA 1
ATOM 1292 C C . THR A 1 160 ? 0.325 -17.237 -11.209 1.00 58.84 160 THR A C 1
ATOM 1294 O O . THR A 1 160 ? 0.843 -17.764 -10.226 1.00 58.84 160 THR A O 1
ATOM 1297 N N . LEU A 1 161 ? -0.754 -17.761 -11.805 1.00 61.69 161 LEU A N 1
ATOM 1298 C CA . LEU A 1 161 ? -1.390 -19.001 -11.355 1.00 61.69 161 LEU A CA 1
ATOM 1299 C C . LEU A 1 161 ? -0.505 -20.233 -11.610 1.00 61.69 161 LEU A C 1
ATOM 1301 O O . LEU A 1 161 ? -0.398 -21.094 -10.739 1.00 61.69 161 LEU A O 1
ATOM 1305 N N . VAL A 1 162 ? 0.151 -20.314 -12.772 1.00 65.38 162 VAL A N 1
ATOM 1306 C CA . VAL A 1 162 ? 1.077 -21.409 -13.114 1.00 65.38 162 VAL A CA 1
ATOM 1307 C C . VAL A 1 162 ? 2.315 -21.378 -12.217 1.00 65.38 162 VAL A C 1
ATOM 1309 O O . VAL A 1 162 ? 2.676 -22.401 -11.642 1.00 65.38 162 VAL A O 1
ATOM 1312 N N . GLN A 1 163 ? 2.920 -20.206 -12.016 1.00 61.53 163 GLN A N 1
ATOM 1313 C CA . GLN A 1 163 ? 4.068 -20.058 -11.120 1.00 61.53 163 GLN A CA 1
ATOM 1314 C C . GLN A 1 163 ? 3.706 -20.414 -9.670 1.00 61.53 163 GLN A C 1
ATOM 1316 O O . GLN A 1 163 ? 4.516 -21.013 -8.967 1.00 61.53 163 GLN A O 1
ATOM 1321 N N . TRP A 1 164 ? 2.478 -20.115 -9.230 1.00 54.88 164 TRP A N 1
ATOM 1322 C CA . TRP A 1 164 ? 1.989 -20.508 -7.907 1.00 54.88 164 TRP A CA 1
ATOM 1323 C C . TRP A 1 164 ? 1.800 -22.018 -7.767 1.00 54.88 164 TRP A C 1
ATOM 1325 O O . TRP A 1 164 ? 2.280 -22.584 -6.789 1.00 54.88 164 TRP A O 1
ATOM 1335 N N . LYS A 1 165 ? 1.162 -22.678 -8.743 1.00 58.56 165 LYS A N 1
ATOM 1336 C CA . LYS A 1 165 ? 1.038 -24.145 -8.734 1.00 58.56 165 LYS A CA 1
ATOM 1337 C C . LYS A 1 165 ? 2.412 -24.801 -8.618 1.00 58.56 165 LYS A C 1
ATOM 1339 O O . LYS A 1 165 ? 2.588 -25.702 -7.810 1.00 58.56 165 LYS A O 1
ATOM 1344 N N . ASN A 1 166 ? 3.401 -24.281 -9.337 1.00 61.75 166 ASN A N 1
ATOM 1345 C CA . ASN A 1 166 ? 4.756 -24.818 -9.284 1.00 61.75 166 ASN A CA 1
ATOM 1346 C C . ASN A 1 166 ? 5.450 -24.530 -7.941 1.00 61.75 166 ASN A C 1
ATOM 1348 O O . ASN A 1 166 ? 6.133 -25.404 -7.430 1.00 61.75 166 ASN A O 1
ATOM 1352 N N . ALA A 1 167 ? 5.237 -23.356 -7.334 1.00 54.41 167 ALA A N 1
ATOM 1353 C CA . ALA A 1 167 ? 5.842 -22.987 -6.049 1.00 54.41 167 ALA A CA 1
ATOM 1354 C C . ALA A 1 167 ? 5.212 -23.681 -4.826 1.00 54.41 167 ALA A C 1
ATOM 1356 O O . ALA A 1 167 ? 5.879 -23.847 -3.811 1.00 54.41 167 ALA A O 1
ATOM 1357 N N . VAL A 1 168 ? 3.933 -24.064 -4.896 1.00 52.53 168 VAL A N 1
ATOM 1358 C CA . VAL A 1 168 ? 3.256 -24.840 -3.838 1.00 52.53 168 VAL A CA 1
ATOM 1359 C C . VAL A 1 168 ? 3.569 -26.334 -3.955 1.00 52.53 168 VAL A C 1
ATOM 1361 O O . VAL A 1 168 ? 3.513 -27.051 -2.959 1.00 52.53 168 VAL A O 1
ATOM 1364 N N . HIS A 1 169 ? 3.929 -26.800 -5.154 1.00 48.00 169 HIS A N 1
ATOM 1365 C CA . HIS A 1 169 ? 4.263 -28.197 -5.415 1.00 48.00 169 HIS A CA 1
ATOM 1366 C C . HIS A 1 169 ? 5.755 -28.512 -5.448 1.00 48.00 169 HIS A C 1
ATOM 1368 O O . HIS A 1 169 ? 6.073 -29.683 -5.610 1.00 48.00 169 HIS A O 1
ATOM 1374 N N . THR A 1 170 ? 6.670 -27.559 -5.249 1.00 44.03 170 THR A N 1
ATOM 1375 C CA . THR A 1 170 ? 8.022 -27.903 -4.791 1.00 44.03 170 THR A CA 1
ATOM 1376 C C . THR A 1 170 ? 7.899 -28.251 -3.316 1.00 44.03 170 THR A C 1
ATOM 1378 O O . THR A 1 170 ? 7.812 -27.346 -2.481 1.00 44.03 170 THR A O 1
ATOM 1381 N N . PRO A 1 171 ? 7.840 -29.540 -2.944 1.00 46.03 171 PRO A N 1
ATOM 1382 C CA . PRO A 1 171 ? 7.846 -29.859 -1.542 1.00 46.03 171 PRO A CA 1
ATOM 1383 C C . PRO A 1 171 ? 9.233 -29.455 -1.048 1.00 46.03 171 PRO A C 1
ATOM 1385 O O . PRO A 1 171 ? 10.250 -29.758 -1.678 1.00 46.03 171 PRO A O 1
ATOM 1388 N N . THR A 1 172 ? 9.298 -28.809 0.106 1.00 48.78 172 THR A N 1
ATOM 1389 C CA . THR A 1 172 ? 10.523 -28.636 0.894 1.00 48.78 172 THR A CA 1
ATOM 1390 C C . THR A 1 172 ? 11.030 -30.001 1.402 1.00 48.78 172 THR A C 1
ATOM 1392 O O . THR A 1 172 ? 11.418 -30.152 2.552 1.00 48.78 172 THR A O 1
ATOM 1395 N N . ARG A 1 173 ? 10.984 -31.043 0.563 1.00 43.25 173 ARG A N 1
ATOM 1396 C C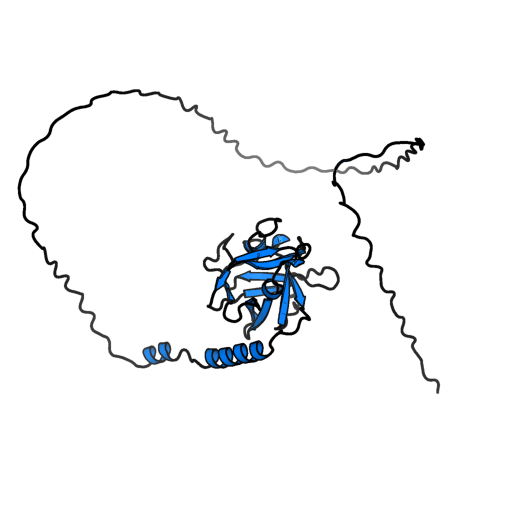A . ARG A 1 173 ? 11.420 -32.407 0.853 1.00 43.25 173 ARG A CA 1
ATOM 1397 C C . ARG A 1 173 ? 12.942 -32.517 0.875 1.00 43.25 173 ARG A C 1
ATOM 1399 O O . ARG A 1 173 ? 13.458 -33.445 1.474 1.00 43.25 173 ARG A O 1
ATOM 1406 N N . SER A 1 174 ? 13.656 -31.545 0.303 1.00 48.75 174 SER A N 1
ATOM 1407 C CA . SER A 1 174 ? 15.122 -31.555 0.252 1.00 48.75 174 SER A CA 1
ATOM 1408 C C . SER A 1 174 ? 15.816 -31.263 1.591 1.00 48.75 174 SER A C 1
ATOM 1410 O O . SER A 1 174 ? 17.019 -31.472 1.666 1.00 48.75 174 SER A O 1
ATOM 1412 N N . LEU A 1 175 ? 15.113 -30.786 2.627 1.00 50.84 175 LEU A N 1
ATOM 1413 C CA . LEU A 1 175 ? 15.707 -30.583 3.964 1.00 50.84 175 LEU A CA 1
ATOM 1414 C C . LEU A 1 175 ? 15.191 -31.560 5.027 1.00 50.84 175 LEU A C 1
ATOM 1416 O O . LEU A 1 175 ? 15.798 -31.681 6.085 1.00 50.84 175 LEU A O 1
ATOM 1420 N N . PHE A 1 176 ? 14.083 -32.258 4.761 1.00 48.41 176 PHE A N 1
ATOM 1421 C CA . PHE A 1 176 ? 13.516 -33.227 5.704 1.00 48.41 176 PHE A CA 1
ATOM 1422 C C . PHE A 1 176 ? 13.926 -34.672 5.379 1.00 48.41 176 PHE A C 1
ATOM 1424 O O . PHE A 1 176 ? 14.061 -35.481 6.290 1.00 48.41 176 PHE A O 1
ATOM 1431 N N . GLU A 1 177 ? 14.211 -34.994 4.110 1.00 47.62 177 GLU A N 1
ATOM 1432 C CA . GLU A 1 177 ? 14.788 -36.300 3.739 1.00 47.62 177 GLU A CA 1
ATOM 1433 C C . GLU A 1 177 ? 16.249 -36.427 4.200 1.00 47.62 177 GLU A C 1
ATOM 1435 O O . GLU A 1 177 ? 16.643 -37.501 4.634 1.00 47.62 177 GLU A O 1
ATOM 1440 N N . SER A 1 178 ? 17.021 -35.333 4.251 1.00 51.09 178 SER A N 1
ATOM 1441 C CA . SER A 1 178 ? 18.368 -35.322 4.852 1.00 51.09 178 SER A CA 1
ATOM 1442 C C . SER A 1 178 ? 18.368 -35.456 6.382 1.00 51.09 178 SER A C 1
ATOM 1444 O O . SER A 1 178 ? 19.419 -35.654 6.973 1.00 51.09 178 SER A O 1
ATOM 1446 N N . PHE A 1 179 ? 17.210 -35.310 7.036 1.00 50.91 179 PHE A N 1
ATOM 1447 C CA . PHE A 1 179 ? 17.077 -35.452 8.492 1.00 50.91 179 PHE A CA 1
ATOM 1448 C C . PHE A 1 179 ? 16.524 -36.828 8.902 1.00 50.91 179 PHE A C 1
ATOM 1450 O O . PHE A 1 179 ? 16.679 -37.239 10.048 1.00 50.91 179 PHE A O 1
ATOM 1457 N N . LEU A 1 180 ? 15.869 -37.540 7.976 1.00 53.00 180 LEU A N 1
ATOM 1458 C CA . LEU A 1 180 ? 15.320 -38.882 8.200 1.00 53.00 180 LEU A CA 1
ATOM 1459 C C . LEU A 1 180 ? 16.151 -39.992 7.546 1.00 53.00 180 LEU A C 1
ATOM 1461 O O . LEU A 1 180 ? 16.077 -41.136 7.993 1.00 53.00 180 LEU A O 1
ATOM 1465 N N . ALA A 1 181 ? 16.968 -39.677 6.538 1.00 53.62 181 ALA A N 1
ATOM 1466 C CA . ALA A 1 181 ? 18.080 -40.530 6.152 1.00 53.62 181 ALA A CA 1
ATOM 1467 C C . ALA A 1 181 ? 19.141 -40.404 7.248 1.00 53.62 181 ALA A C 1
ATOM 1469 O O . ALA A 1 181 ? 19.873 -39.420 7.298 1.00 53.62 181 ALA A O 1
ATOM 1470 N N . GLY A 1 182 ? 19.153 -41.358 8.178 1.00 49.53 182 GLY A N 1
ATOM 1471 C CA . GLY A 1 182 ? 20.187 -41.484 9.197 1.00 49.53 182 GLY A CA 1
ATOM 1472 C C . GLY A 1 182 ? 21.546 -41.737 8.555 1.00 49.53 182 GLY A C 1
ATOM 1473 O O . GLY A 1 182 ? 21.999 -42.876 8.510 1.00 49.53 182 GLY A O 1
ATOM 1474 N N . GLU A 1 183 ? 22.176 -40.683 8.042 1.00 45.41 183 GLU A N 1
ATOM 1475 C CA . GLU A 1 183 ? 23.588 -40.708 7.707 1.00 45.41 183 GLU A CA 1
ATOM 1476 C C . GLU A 1 183 ? 24.397 -40.688 8.997 1.00 45.41 183 GLU A C 1
ATOM 1478 O O . GLU A 1 183 ? 24.183 -39.894 9.919 1.00 45.41 183 GLU A O 1
ATOM 1483 N N . GLU A 1 184 ? 25.303 -41.651 9.049 1.00 49.84 184 GLU A N 1
ATOM 1484 C CA . GLU A 1 184 ? 26.244 -41.869 10.118 1.00 49.84 184 GLU A CA 1
ATOM 1485 C C . GLU A 1 184 ? 27.028 -40.593 10.426 1.00 49.84 184 GLU A C 1
ATOM 1487 O O . GLU A 1 184 ? 27.500 -39.865 9.555 1.00 49.84 184 GLU A O 1
ATOM 1492 N N . LYS A 1 185 ? 27.157 -40.360 11.726 1.00 47.06 185 LYS A N 1
ATOM 1493 C CA . LYS A 1 185 ? 28.027 -39.394 12.383 1.00 47.06 185 LYS A CA 1
ATOM 1494 C C . LYS A 1 185 ? 29.386 -39.283 11.657 1.00 47.06 185 LYS A C 1
ATOM 1496 O O . LYS A 1 185 ? 30.189 -40.205 11.781 1.00 47.06 185 LYS A O 1
ATOM 1501 N N . PRO A 1 186 ? 29.700 -38.174 10.962 1.00 47.03 186 PRO A N 1
ATOM 1502 C CA . PRO A 1 186 ? 31.071 -37.929 10.557 1.00 47.03 186 PRO A CA 1
ATOM 1503 C C . PRO A 1 186 ? 31.862 -37.570 11.815 1.00 47.03 186 PRO A C 1
ATOM 1505 O O . PRO A 1 186 ? 31.535 -36.615 12.528 1.00 47.03 186 PRO A O 1
ATOM 1508 N N . ASP A 1 187 ? 32.885 -38.367 12.108 1.00 54.59 187 ASP A N 1
ATOM 1509 C CA . ASP A 1 187 ? 33.866 -38.059 13.136 1.00 54.59 187 ASP A CA 1
ATOM 1510 C C . ASP A 1 187 ? 34.526 -36.716 12.808 1.00 54.59 187 ASP A C 1
ATOM 1512 O O . ASP A 1 187 ? 35.324 -36.575 11.880 1.00 54.59 187 ASP A O 1
ATOM 1516 N N . PHE A 1 188 ? 34.160 -35.703 13.588 1.00 45.47 188 PHE A N 1
ATOM 1517 C CA . PHE A 1 188 ? 34.850 -34.426 13.628 1.00 45.47 188 PHE A CA 1
ATOM 1518 C C . PHE A 1 188 ? 36.259 -34.651 14.185 1.00 45.47 188 PHE A C 1
ATOM 1520 O O . PHE A 1 188 ? 36.484 -34.590 15.393 1.00 45.47 188 PHE A O 1
ATOM 1527 N N . LEU A 1 189 ? 37.225 -34.883 13.298 1.00 57.53 189 LEU A N 1
ATOM 1528 C CA . LEU A 1 189 ? 38.618 -34.576 13.593 1.00 57.53 189 LEU A CA 1
ATOM 1529 C C . LEU A 1 189 ? 38.817 -33.057 13.468 1.00 57.53 189 LEU A C 1
ATOM 1531 O O . LEU A 1 189 ? 38.377 -32.462 12.479 1.00 57.53 189 LEU A O 1
ATOM 1535 N N . PRO A 1 190 ? 39.459 -32.401 14.449 1.00 54.91 190 PRO A N 1
ATOM 1536 C CA . PRO A 1 190 ? 39.751 -30.981 14.350 1.00 54.91 190 PRO A CA 1
ATOM 1537 C C . PRO A 1 190 ? 40.755 -30.726 13.213 1.00 54.91 190 PRO A C 1
ATOM 1539 O O . PRO A 1 190 ? 41.670 -31.530 13.003 1.00 54.91 190 PRO A O 1
ATOM 1542 N N . PRO A 1 191 ? 40.634 -29.603 12.486 1.00 52.31 191 PRO A N 1
ATOM 1543 C CA . PRO A 1 191 ? 41.607 -29.240 11.471 1.00 52.31 191 PRO A CA 1
ATOM 1544 C C . PRO A 1 191 ? 42.962 -28.956 12.127 1.00 52.31 191 PRO A C 1
ATOM 1546 O O . PRO A 1 191 ? 43.101 -28.060 12.959 1.00 52.31 191 PRO A O 1
ATOM 1549 N N . VAL A 1 192 ? 43.975 -29.721 11.722 1.00 48.78 192 VAL A N 1
ATOM 1550 C CA . VAL A 1 192 ? 45.382 -29.415 11.982 1.00 48.78 192 VAL A CA 1
ATOM 1551 C C . VAL A 1 192 ? 45.743 -28.179 11.164 1.00 48.78 192 VAL A C 1
ATOM 1553 O O . VAL A 1 192 ? 45.885 -28.234 9.943 1.00 48.78 192 VAL A O 1
ATOM 1556 N N . THR A 1 193 ? 45.886 -27.042 11.835 1.00 42.97 193 THR A N 1
ATOM 1557 C CA . THR A 1 193 ? 46.388 -25.809 11.230 1.00 42.97 193 THR A CA 1
ATOM 1558 C C . THR A 1 193 ? 47.898 -25.939 11.023 1.00 42.97 193 THR A C 1
ATOM 1560 O O . THR A 1 193 ? 48.697 -25.634 11.907 1.00 42.97 193 THR A O 1
ATOM 1563 N N . THR A 1 194 ? 48.327 -26.405 9.848 1.00 45.53 194 THR A N 1
ATOM 1564 C CA . THR A 1 194 ? 49.732 -26.308 9.431 1.00 45.53 194 THR A CA 1
ATOM 1565 C C . THR A 1 194 ? 50.036 -24.861 9.046 1.00 45.53 194 THR A C 1
ATOM 1567 O O . THR A 1 194 ? 49.783 -24.421 7.925 1.00 45.53 194 THR A O 1
ATOM 1570 N N . SER A 1 195 ? 50.576 -24.111 10.005 1.00 46.12 195 SER A N 1
ATOM 1571 C CA . SER A 1 195 ? 51.130 -22.774 9.798 1.00 46.12 195 SER A CA 1
ATOM 1572 C C . SER A 1 195 ? 52.415 -22.879 8.974 1.00 46.12 195 SER A C 1
ATOM 1574 O O . SER A 1 195 ? 53.468 -23.275 9.474 1.00 46.12 195 SER A O 1
ATOM 1576 N N . LYS A 1 196 ? 52.323 -22.577 7.677 1.00 52.34 196 LYS A N 1
ATOM 1577 C CA . LYS A 1 196 ? 53.469 -22.511 6.767 1.00 52.34 196 LYS A CA 1
ATOM 1578 C C . LYS A 1 196 ? 54.018 -21.083 6.804 1.00 52.34 196 LYS A C 1
ATOM 1580 O O . LYS A 1 196 ? 53.548 -20.211 6.080 1.00 52.34 196 LYS A O 1
ATOM 1585 N N . GLN A 1 197 ? 54.987 -20.843 7.687 1.00 41.16 197 GLN A N 1
ATOM 1586 C CA . GLN A 1 197 ? 55.806 -19.631 7.669 1.00 41.16 197 GLN A CA 1
ATOM 1587 C C . GLN A 1 197 ? 56.599 -19.595 6.357 1.00 41.16 197 GLN A C 1
ATOM 1589 O O . GLN A 1 197 ? 57.464 -20.437 6.122 1.00 41.16 197 GLN A O 1
ATOM 1594 N N . MET A 1 198 ? 56.299 -18.625 5.494 1.00 51.88 198 MET A N 1
ATOM 1595 C CA . MET A 1 198 ? 57.218 -18.210 4.442 1.00 51.88 198 MET A CA 1
ATOM 1596 C C . MET A 1 198 ? 58.067 -17.064 4.981 1.00 51.88 198 MET A C 1
ATOM 1598 O O . MET A 1 198 ? 57.560 -15.995 5.317 1.00 51.88 198 MET A O 1
ATOM 1602 N N . ALA A 1 199 ? 59.363 -17.342 5.088 1.00 47.66 199 ALA A N 1
ATOM 1603 C CA . ALA A 1 199 ? 60.409 -16.386 5.384 1.00 47.66 199 ALA A CA 1
ATOM 1604 C C . ALA A 1 199 ? 60.509 -15.360 4.246 1.00 47.66 199 ALA A C 1
ATOM 1606 O O . ALA A 1 199 ? 60.752 -15.723 3.095 1.00 47.66 199 ALA A O 1
ATOM 1607 N N . LEU A 1 200 ? 60.333 -14.083 4.580 1.00 51.91 200 LEU A N 1
ATOM 1608 C CA . LEU A 1 200 ? 60.676 -12.963 3.714 1.00 51.91 200 LEU A CA 1
ATOM 1609 C C . LEU A 1 200 ? 61.999 -12.375 4.200 1.00 51.91 200 LEU A C 1
ATOM 1611 O O . LEU A 1 200 ? 62.204 -12.113 5.384 1.00 51.91 200 LEU A O 1
ATOM 1615 N N . LYS A 1 201 ? 62.909 -12.297 3.237 1.00 53.75 201 LYS A N 1
ATOM 1616 C CA . LYS A 1 201 ? 64.328 -11.998 3.345 1.00 53.75 201 LYS A CA 1
ATOM 1617 C C . LYS A 1 201 ? 64.544 -10.527 3.715 1.00 53.75 201 LYS A C 1
ATOM 1619 O O . LYS A 1 201 ? 63.938 -9.639 3.125 1.00 53.75 201 LYS A O 1
ATOM 1624 N N . VAL A 1 202 ? 65.413 -10.332 4.702 1.00 53.38 202 VAL A N 1
ATOM 1625 C CA . VAL A 1 202 ? 65.994 -9.063 5.150 1.00 53.38 202 VAL A CA 1
ATOM 1626 C C . VAL A 1 202 ? 67.030 -8.609 4.121 1.00 53.38 202 VAL A C 1
ATOM 1628 O O . VAL A 1 202 ? 67.873 -9.416 3.737 1.00 53.38 202 VAL A O 1
ATOM 1631 N N . GLU A 1 203 ? 66.986 -7.344 3.709 1.00 51.31 203 GLU A N 1
ATOM 1632 C CA . GLU A 1 203 ? 68.157 -6.625 3.197 1.00 51.31 203 GLU A CA 1
ATOM 1633 C C . GLU A 1 203 ? 68.027 -5.116 3.465 1.00 51.31 203 GLU A C 1
ATOM 1635 O O . GLU A 1 203 ? 66.929 -4.588 3.650 1.00 51.31 203 GLU A O 1
ATOM 1640 N N . ASP A 1 204 ? 69.189 -4.486 3.594 1.00 48.25 204 ASP A N 1
ATOM 1641 C CA . ASP A 1 204 ? 69.507 -3.363 4.472 1.00 48.25 204 ASP A CA 1
ATOM 1642 C C . ASP A 1 204 ? 69.173 -1.938 3.969 1.00 48.25 204 ASP A C 1
ATOM 1644 O O . ASP A 1 204 ? 69.085 -1.658 2.777 1.00 48.25 204 ASP A O 1
ATOM 1648 N N . SER A 1 205 ? 69.048 -1.048 4.969 1.00 54.66 205 SER A N 1
ATOM 1649 C CA . SER A 1 205 ? 69.284 0.420 5.071 1.00 54.66 205 SER A CA 1
ATOM 1650 C C . SER A 1 205 ? 70.227 1.081 4.023 1.00 54.66 205 SER A C 1
ATOM 1652 O O . SER A 1 205 ? 71.030 0.349 3.451 1.00 54.66 205 SER A O 1
ATOM 1654 N N . PRO A 1 206 ? 70.300 2.442 3.843 1.00 62.06 206 PRO A N 1
ATOM 1655 C CA . PRO A 1 206 ? 70.149 3.483 4.888 1.00 62.06 206 PRO A CA 1
ATOM 1656 C C . PRO A 1 206 ? 69.620 4.909 4.514 1.00 62.06 206 PRO A C 1
ATOM 1658 O O . PRO A 1 206 ? 69.513 5.304 3.361 1.00 62.06 206 PRO A O 1
ATOM 1661 N N . GLN A 1 207 ? 69.427 5.697 5.591 1.00 41.41 207 GLN A N 1
ATOM 1662 C CA . GLN A 1 207 ? 69.676 7.150 5.776 1.00 41.41 207 GLN A CA 1
ATOM 1663 C C . GLN A 1 207 ? 68.710 8.255 5.256 1.00 41.41 207 GLN A C 1
ATOM 1665 O O . GLN A 1 207 ? 68.695 8.636 4.094 1.00 41.41 207 GLN A O 1
ATOM 1670 N N . SER A 1 208 ? 68.004 8.843 6.242 1.00 49.41 208 SER A N 1
ATOM 1671 C CA . SER A 1 208 ? 67.768 10.278 6.578 1.00 49.41 208 SER A CA 1
ATOM 1672 C C . SER A 1 208 ? 68.549 11.364 5.796 1.00 49.41 208 SER A C 1
ATOM 1674 O O . SER A 1 208 ? 69.693 11.100 5.429 1.00 49.41 208 SER A O 1
ATOM 1676 N N . PRO A 1 209 ? 68.052 12.632 5.688 1.00 58.84 209 PRO A N 1
ATOM 1677 C CA . PRO A 1 209 ? 67.855 13.486 6.878 1.00 58.84 209 PRO A CA 1
ATOM 1678 C C . PRO A 1 209 ? 66.723 14.553 6.880 1.00 58.84 209 PRO A C 1
ATOM 1680 O O . PRO A 1 209 ? 66.290 15.068 5.859 1.00 58.84 209 PRO A O 1
ATOM 1683 N N . GLN A 1 210 ? 66.333 14.897 8.119 1.00 43.16 210 GLN A N 1
ATOM 1684 C CA . GLN A 1 210 ? 66.096 16.230 8.719 1.00 43.16 210 GLN A CA 1
ATOM 1685 C C . GLN A 1 210 ? 65.271 17.317 7.994 1.00 43.16 210 GLN A C 1
ATOM 1687 O O . GLN A 1 210 ? 65.710 17.889 7.004 1.00 43.16 210 GLN A O 1
ATOM 1692 N N . ASN A 1 211 ? 64.190 17.773 8.649 1.00 38.72 211 ASN A N 1
ATOM 1693 C CA . ASN A 1 211 ? 64.073 19.081 9.341 1.00 38.72 211 ASN A CA 1
ATOM 1694 C C . ASN A 1 211 ? 62.602 19.513 9.477 1.00 38.72 211 ASN A C 1
ATOM 1696 O O . ASN A 1 211 ? 61.809 19.283 8.571 1.00 38.72 211 ASN A O 1
ATOM 1700 N N . GLY A 1 212 ? 62.253 20.216 10.564 1.00 39.66 212 GLY A N 1
ATOM 1701 C CA . GLY A 1 212 ? 61.028 21.034 10.570 1.00 39.66 212 GLY A CA 1
ATOM 1702 C C . GLY A 1 212 ? 60.264 21.154 11.882 1.00 39.66 212 GLY A C 1
ATOM 1703 O O . GLY A 1 212 ? 59.092 20.820 11.958 1.00 39.66 212 GLY A O 1
ATOM 1704 N N . HIS A 1 213 ? 60.936 21.657 12.905 1.00 45.66 213 HIS A N 1
ATOM 1705 C CA . HIS A 1 213 ? 60.411 22.115 14.187 1.00 45.66 213 HIS A CA 1
ATOM 1706 C C . HIS A 1 213 ? 59.424 23.294 14.022 1.00 45.66 213 HIS A C 1
ATOM 1708 O O . HIS A 1 213 ? 59.842 24.313 13.491 1.00 45.66 213 HIS A O 1
ATOM 1714 N N . VAL A 1 214 ? 58.185 23.225 14.545 1.00 53.12 214 VAL A N 1
ATOM 1715 C CA . VAL A 1 214 ? 57.438 24.418 15.021 1.00 53.12 214 VAL A CA 1
ATOM 1716 C C . VAL A 1 214 ? 56.533 24.061 16.205 1.00 53.12 214 VAL A C 1
ATOM 1718 O O . VAL A 1 214 ? 55.748 23.117 16.171 1.00 53.12 214 VAL A O 1
ATOM 1721 N N . SER A 1 215 ? 56.701 24.848 17.262 1.00 50.44 215 SER A N 1
ATOM 1722 C CA . SER A 1 215 ? 56.052 24.790 18.565 1.00 50.44 215 SER A CA 1
ATOM 1723 C C . SER A 1 215 ? 54.615 25.325 18.591 1.00 50.44 215 SER A C 1
ATOM 1725 O O . SER A 1 215 ? 54.288 26.301 17.929 1.00 50.44 215 SER A O 1
ATOM 1727 N N . ALA A 1 216 ? 53.833 24.713 19.484 1.00 47.03 216 ALA A N 1
ATOM 1728 C CA . ALA A 1 216 ? 52.918 25.304 20.466 1.00 47.03 216 ALA A CA 1
ATOM 1729 C C . ALA A 1 216 ? 52.029 26.506 20.080 1.00 47.03 216 ALA A C 1
ATOM 1731 O O . ALA A 1 216 ? 52.506 27.624 19.913 1.00 47.03 216 ALA A O 1
ATOM 1732 N N . LYS A 1 217 ? 50.716 26.325 20.268 1.00 49.28 217 LYS A N 1
ATOM 1733 C CA . LYS A 1 217 ? 49.923 27.230 21.113 1.00 49.28 217 LYS A CA 1
ATOM 1734 C C . LYS A 1 217 ? 48.755 26.479 21.747 1.00 49.28 217 LYS A C 1
ATOM 1736 O O . LYS A 1 217 ? 48.009 25.765 21.089 1.00 49.28 217 LYS A O 1
ATOM 1741 N N . ARG A 1 218 ? 48.693 26.605 23.068 1.00 44.44 218 ARG A N 1
ATOM 1742 C CA . ARG A 1 218 ? 47.738 26.008 23.994 1.00 44.44 218 ARG A CA 1
ATOM 1743 C C . ARG A 1 218 ? 46.788 27.142 24.362 1.00 44.44 218 ARG A C 1
ATOM 1745 O O . ARG A 1 218 ? 47.211 28.050 25.068 1.00 44.44 218 ARG A O 1
ATOM 1752 N N . GLU A 1 219 ? 45.562 27.116 23.857 1.00 48.66 219 GLU A N 1
ATOM 1753 C CA . GLU A 1 219 ? 44.493 27.999 24.327 1.00 48.66 219 GLU A CA 1
ATOM 1754 C C . GLU A 1 219 ? 43.522 27.171 25.165 1.00 48.66 219 GLU A C 1
ATOM 1756 O O . GLU A 1 219 ? 42.820 26.276 24.703 1.00 48.66 219 GLU A O 1
ATOM 1761 N N . THR A 1 220 ? 43.614 27.423 26.464 1.00 46.78 220 THR A N 1
ATOM 1762 C CA . THR A 1 220 ? 42.642 27.103 27.500 1.00 46.78 220 THR A CA 1
ATOM 1763 C C . THR A 1 220 ? 41.379 27.921 27.265 1.00 46.78 220 THR A C 1
ATOM 1765 O O . THR A 1 220 ? 41.397 29.128 27.495 1.00 46.78 220 THR A O 1
ATOM 1768 N N . GLU A 1 221 ? 40.283 27.266 26.886 1.00 48.84 221 GLU A N 1
ATOM 1769 C CA . GLU A 1 221 ? 38.943 27.822 27.058 1.00 48.84 221 GLU A CA 1
ATOM 1770 C C . GLU A 1 221 ? 38.217 27.109 28.199 1.00 48.84 221 GLU A C 1
ATOM 1772 O O . GLU A 1 221 ? 38.091 25.884 28.269 1.00 48.84 221 GLU A O 1
ATOM 1777 N N . SER A 1 222 ? 37.807 27.945 29.142 1.00 47.41 222 SER A N 1
ATOM 1778 C CA . SER A 1 222 ? 37.139 27.649 30.394 1.00 47.41 222 SER A CA 1
ATOM 1779 C C . SER A 1 222 ? 35.720 27.135 30.148 1.00 47.41 222 SER A C 1
ATOM 1781 O O . SER A 1 222 ? 34.846 27.891 29.731 1.00 47.41 222 SER A O 1
ATOM 1783 N N . ILE A 1 223 ? 35.462 25.865 30.462 1.00 46.78 223 ILE A N 1
ATOM 1784 C CA . ILE A 1 223 ? 34.099 25.326 30.511 1.00 46.78 223 ILE A CA 1
ATOM 1785 C C . ILE A 1 223 ? 33.490 25.709 31.861 1.00 46.78 223 ILE A C 1
ATOM 1787 O O . ILE A 1 223 ? 33.920 25.248 32.920 1.00 46.78 223 ILE A O 1
ATOM 1791 N N . SER A 1 224 ? 32.497 26.590 31.807 1.00 50.59 224 SER A N 1
ATOM 1792 C CA . SER A 1 224 ? 31.679 27.014 32.934 1.00 50.59 224 SER A CA 1
ATOM 1793 C C . SER A 1 224 ? 30.833 25.854 33.470 1.00 50.59 224 SER A C 1
ATOM 1795 O O . SER A 1 224 ? 30.107 25.169 32.752 1.00 50.59 224 SER A O 1
ATOM 1797 N N . LEU A 1 225 ? 30.945 25.647 34.780 1.00 47.84 225 LEU A N 1
ATOM 1798 C CA . LEU A 1 225 ? 30.116 24.755 35.583 1.00 47.84 225 LEU A CA 1
ATOM 1799 C C . LEU A 1 225 ? 28.666 25.261 35.590 1.00 47.84 225 LEU A C 1
ATOM 1801 O O . LEU A 1 225 ? 28.380 26.321 36.143 1.00 47.84 225 LEU A O 1
ATOM 1805 N N . ILE A 1 226 ? 27.748 24.488 35.011 1.00 49.91 226 ILE A N 1
ATOM 1806 C CA . ILE A 1 226 ? 26.301 24.677 35.174 1.00 49.91 226 ILE A CA 1
ATOM 1807 C C . ILE A 1 226 ? 25.861 23.924 36.444 1.00 49.91 226 ILE A C 1
ATOM 1809 O O . ILE A 1 226 ? 26.072 22.708 36.521 1.00 49.91 226 ILE A O 1
ATOM 1813 N N . PRO A 1 227 ? 25.239 24.587 37.438 1.00 57.00 227 PRO A N 1
ATOM 1814 C CA . PRO A 1 227 ? 24.724 23.918 38.627 1.00 57.00 227 PRO A CA 1
ATOM 1815 C C . PRO A 1 227 ? 23.495 23.062 38.306 1.00 57.00 227 PRO A C 1
ATOM 1817 O O . PRO A 1 227 ? 22.512 23.527 37.728 1.00 57.00 227 PRO A O 1
ATOM 1820 N N . ARG A 1 228 ? 23.540 21.800 38.738 1.00 43.19 228 ARG A N 1
ATOM 1821 C CA . ARG A 1 228 ? 22.382 20.906 38.809 1.00 43.19 228 ARG A CA 1
ATOM 1822 C C . ARG A 1 228 ? 21.481 21.359 39.960 1.00 43.19 228 ARG A C 1
ATOM 1824 O O . ARG A 1 228 ? 21.828 21.149 41.117 1.00 43.19 228 ARG A O 1
ATOM 1831 N N . HIS A 1 229 ? 20.320 21.929 39.648 1.00 50.41 229 HIS A N 1
ATOM 1832 C CA . HIS A 1 229 ? 19.224 22.034 40.610 1.00 50.41 229 HIS A CA 1
ATOM 1833 C C . HIS A 1 229 ? 18.446 20.717 40.632 1.00 50.41 229 HIS A C 1
ATOM 1835 O O . HIS A 1 229 ? 17.639 20.424 39.753 1.00 50.41 229 HIS A O 1
ATOM 1841 N N . SER A 1 230 ? 18.726 19.916 41.653 1.00 47.91 230 SER A N 1
ATOM 1842 C CA . SER A 1 230 ? 17.822 18.906 42.188 1.00 47.91 230 SER A CA 1
ATOM 1843 C C . SER A 1 230 ? 16.692 19.615 42.930 1.00 47.91 230 SER A C 1
ATOM 1845 O O . SER A 1 230 ? 16.962 20.265 43.938 1.00 47.91 230 SER A O 1
ATOM 1847 N N . ASN A 1 231 ? 15.452 19.480 42.459 1.00 52.53 231 ASN A N 1
ATOM 1848 C CA . ASN A 1 231 ? 14.284 19.723 43.295 1.00 52.53 231 ASN A CA 1
ATOM 1849 C C . ASN A 1 231 ? 13.515 18.422 43.462 1.00 52.53 231 ASN A C 1
ATOM 1851 O O . ASN A 1 231 ? 13.116 17.761 42.503 1.00 52.53 231 ASN A O 1
ATOM 1855 N N . ASP A 1 232 ? 13.424 18.096 44.737 1.00 49.53 232 ASP A N 1
ATOM 1856 C CA . ASP A 1 232 ? 12.849 16.929 45.352 1.00 49.53 232 ASP A CA 1
ATOM 1857 C C . ASP A 1 232 ? 11.334 17.111 45.553 1.00 49.53 232 ASP A C 1
ATOM 1859 O O . ASP A 1 232 ? 10.759 18.174 45.311 1.00 49.53 232 ASP A O 1
ATOM 1863 N N . ALA A 1 233 ? 10.725 16.017 45.983 1.00 44.09 233 ALA A N 1
ATOM 1864 C CA . ALA A 1 233 ? 9.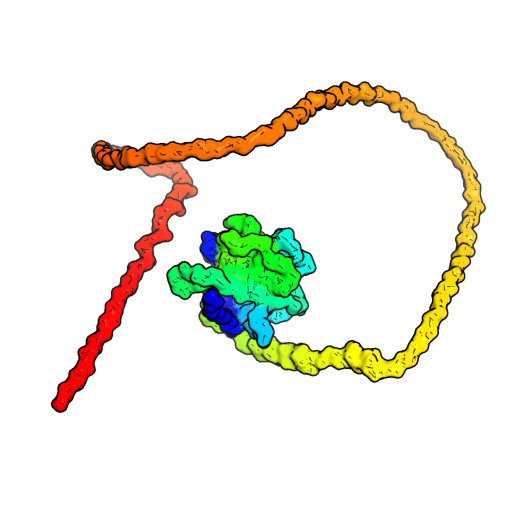319 15.698 46.169 1.00 44.09 233 ALA A CA 1
ATOM 1865 C C . ALA A 1 233 ? 8.352 16.768 46.726 1.00 44.09 233 ALA A C 1
ATOM 1867 O O . ALA A 1 233 ? 8.667 17.571 47.600 1.00 44.09 233 ALA A O 1
ATOM 1868 N N . GLY A 1 234 ? 7.080 16.605 46.340 1.00 42.59 234 GLY A N 1
ATOM 1869 C CA . GLY A 1 234 ? 5.928 17.057 47.123 1.00 42.59 234 GLY A CA 1
ATOM 1870 C C . GLY A 1 234 ? 4.583 16.794 46.429 1.00 42.59 234 GLY A C 1
ATOM 1871 O O . GLY A 1 234 ? 4.307 17.429 45.411 1.00 42.59 234 GLY A O 1
ATOM 1872 N N . PRO A 1 235 ? 3.719 15.895 46.945 1.00 57.38 235 PRO A N 1
ATOM 1873 C CA . PRO A 1 235 ? 2.345 15.751 46.482 1.00 57.38 235 PRO A CA 1
ATOM 1874 C C . PRO A 1 235 ? 1.442 16.746 47.225 1.00 57.38 235 PRO A C 1
ATOM 1876 O O . PRO A 1 235 ? 1.490 16.842 48.450 1.00 57.38 235 PRO A O 1
ATOM 1879 N N . SER A 1 236 ? 0.592 17.469 46.496 1.00 48.09 236 SER A N 1
ATOM 1880 C CA . SER A 1 236 ? -0.455 18.305 47.086 1.00 48.09 236 SER A CA 1
ATOM 1881 C C . SER A 1 236 ? -1.816 17.926 46.517 1.00 48.09 236 SER A C 1
ATOM 1883 O O . SER A 1 236 ? -2.042 17.851 45.310 1.00 48.09 236 SER A O 1
ATOM 1885 N N . THR A 1 237 ? -2.689 17.615 47.459 1.00 42.06 237 THR A N 1
ATOM 1886 C CA . THR A 1 237 ? -4.076 17.192 47.365 1.00 42.06 237 THR A CA 1
ATOM 1887 C C . THR A 1 237 ? -5.029 18.352 47.056 1.00 42.06 237 THR A C 1
ATOM 1889 O O . THR A 1 237 ? -4.840 19.459 47.541 1.00 42.06 237 THR A O 1
ATOM 1892 N N . SER A 1 238 ? -6.116 18.019 46.350 1.00 43.59 238 SER A N 1
ATOM 1893 C CA . SER A 1 238 ? -7.501 18.499 46.547 1.00 43.59 238 SER A CA 1
ATOM 1894 C C . SER A 1 238 ? -7.795 20.002 46.704 1.00 43.59 238 SER A C 1
ATOM 1896 O O . SER A 1 238 ? -7.479 20.596 47.725 1.00 43.59 238 SER A O 1
ATOM 1898 N N . HIS A 1 239 ? -8.604 20.545 45.787 1.00 39.53 239 HIS A N 1
ATOM 1899 C CA . HIS A 1 239 ? -9.919 21.180 46.033 1.00 39.53 239 HIS A CA 1
ATOM 1900 C C . HIS A 1 239 ? -10.405 21.808 44.710 1.00 39.53 239 HIS A C 1
ATOM 1902 O O . HIS A 1 239 ? -9.656 22.476 44.016 1.00 39.53 239 HIS A O 1
ATOM 1908 N N . SER A 1 240 ? -11.556 21.391 44.181 1.00 37.84 240 SER A N 1
ATOM 1909 C CA . SER A 1 240 ? -12.909 21.862 44.511 1.00 37.84 240 SER A CA 1
ATOM 1910 C C . SER A 1 240 ? -13.323 23.116 43.734 1.00 37.84 240 SER A C 1
ATOM 1912 O O . SER A 1 240 ? -12.685 24.156 43.799 1.00 37.84 240 SER A O 1
ATOM 1914 N N . SER A 1 241 ? -14.508 22.986 43.133 1.00 40.69 241 SER A N 1
ATOM 1915 C CA . SER A 1 241 ? -15.479 24.041 42.827 1.00 40.69 241 SER A CA 1
ATOM 1916 C C . SER A 1 241 ? -15.353 24.836 41.518 1.00 40.69 241 SER A C 1
ATOM 1918 O O . SER A 1 241 ? -14.660 25.835 41.404 1.00 40.69 241 SER A O 1
ATOM 1920 N N . ARG A 1 242 ? -16.221 24.432 40.578 1.00 42.44 242 ARG A N 1
ATOM 1921 C CA . ARG A 1 242 ? -17.425 25.189 40.178 1.00 42.44 242 ARG A CA 1
ATOM 1922 C C . ARG A 1 242 ? -17.182 26.638 39.726 1.00 42.44 242 ARG A C 1
ATOM 1924 O O . ARG A 1 242 ? -17.103 27.537 40.556 1.00 42.44 242 ARG A O 1
ATOM 1931 N N . LYS A 1 243 ? -17.333 26.898 38.422 1.00 45.59 243 LYS A N 1
ATOM 1932 C CA . LYS A 1 243 ? -18.081 28.086 37.993 1.00 45.59 243 LYS A CA 1
ATOM 1933 C C . LYS A 1 243 ? -18.742 27.933 36.629 1.00 45.59 243 LYS A C 1
ATOM 1935 O O . LYS A 1 243 ? -18.220 27.346 35.691 1.00 45.59 243 LYS A O 1
ATOM 1940 N N . THR A 1 244 ? -19.952 28.450 36.648 1.00 39.12 244 THR A N 1
ATOM 1941 C CA . THR A 1 244 ? -21.056 28.418 35.708 1.00 39.12 244 THR A CA 1
ATOM 1942 C C . THR A 1 244 ? -20.981 29.616 34.751 1.00 39.12 244 THR A C 1
ATOM 1944 O O . THR A 1 244 ? -20.512 30.665 35.174 1.00 39.12 244 THR A O 1
ATOM 1947 N N . LEU A 1 245 ? -21.530 29.446 33.537 1.00 43.12 245 LEU A N 1
ATOM 1948 C CA . LEU A 1 245 ? -22.045 30.456 32.586 1.00 43.12 245 LEU A CA 1
ATOM 1949 C C . LEU A 1 245 ? -21.143 31.641 32.172 1.00 43.12 245 LEU A C 1
ATOM 1951 O O . LEU A 1 245 ? -20.843 32.505 32.983 1.00 43.12 245 LEU A O 1
ATOM 1955 N N . GLN A 1 246 ? -20.923 31.788 30.856 1.00 38.66 246 GLN A N 1
ATOM 1956 C CA . GLN A 1 246 ? -21.394 32.958 30.088 1.00 38.66 246 GLN A CA 1
ATOM 1957 C C . GLN A 1 246 ? -21.100 32.813 28.583 1.00 38.66 246 GLN A C 1
ATOM 1959 O O . GLN A 1 246 ? -19.955 32.753 28.147 1.00 38.66 246 GLN A O 1
ATOM 1964 N N . THR A 1 247 ? -22.170 32.785 27.791 1.00 47.78 247 THR A N 1
ATOM 1965 C CA . THR A 1 247 ? -22.213 33.183 26.376 1.00 47.78 247 THR A CA 1
ATOM 1966 C C . THR A 1 247 ? -22.020 34.692 26.235 1.00 47.78 247 THR A C 1
ATOM 1968 O O . THR A 1 247 ? -22.604 35.438 27.023 1.00 47.78 247 THR A O 1
ATOM 1971 N N . PRO A 1 248 ? -21.362 35.143 25.158 1.00 52.97 248 PRO A N 1
ATOM 1972 C CA . PRO A 1 248 ? -21.734 36.404 24.531 1.00 52.97 248 PRO A CA 1
ATOM 1973 C C . PRO A 1 248 ? -22.063 36.242 23.038 1.00 52.97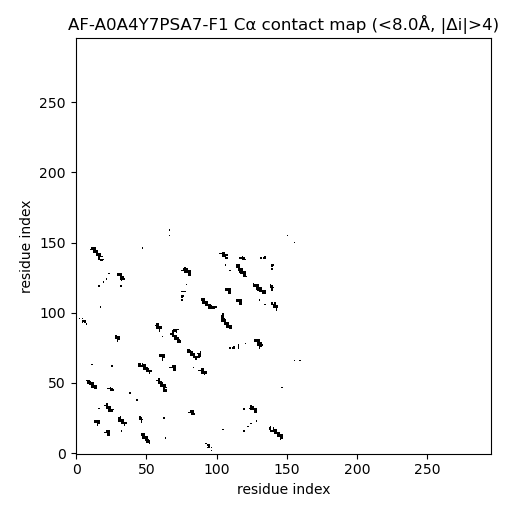 248 PRO A C 1
ATOM 1975 O O . PRO A 1 248 ? -21.251 35.816 22.222 1.00 52.97 248 PRO A O 1
ATOM 1978 N N . SER A 1 249 ? -23.323 36.553 22.750 1.00 38.16 249 SER A N 1
ATOM 1979 C CA . SER A 1 249 ? -23.809 37.539 21.781 1.00 38.16 249 SER A CA 1
ATOM 1980 C C . SER A 1 249 ? -23.008 37.824 20.507 1.00 38.16 249 SER A C 1
ATOM 1982 O O . SER A 1 249 ? -21.902 38.355 20.519 1.00 38.16 249 SER A O 1
ATOM 1984 N N . SER A 1 250 ? -23.720 37.598 19.408 1.00 41.72 250 SER A N 1
ATOM 1985 C CA . SER A 1 250 ? -23.653 38.244 18.100 1.00 41.72 250 SER A CA 1
ATOM 1986 C C . SER A 1 250 ? -23.377 39.754 18.121 1.00 41.72 250 SER A C 1
ATOM 1988 O O . SER A 1 250 ? -24.111 40.500 18.770 1.00 41.72 250 SER A O 1
ATOM 1990 N N . THR A 1 251 ? -22.440 40.192 17.276 1.00 46.31 251 THR A N 1
ATOM 1991 C CA . THR A 1 251 ? -22.352 41.578 16.796 1.00 46.31 251 THR A CA 1
ATOM 1992 C C . THR A 1 251 ? -22.350 41.573 15.272 1.00 46.31 251 THR A C 1
ATOM 1994 O O . THR A 1 251 ? -21.389 41.161 14.627 1.00 46.31 251 THR A O 1
ATOM 1997 N N . THR A 1 252 ? -23.478 42.016 14.727 1.00 43.81 252 THR A N 1
ATOM 1998 C CA . THR A 1 252 ? -23.695 42.409 13.336 1.00 43.81 252 THR A CA 1
ATOM 1999 C C . THR A 1 252 ? -22.931 43.703 13.070 1.00 43.81 252 THR A C 1
ATOM 2001 O O . THR A 1 252 ? -23.141 44.691 13.769 1.00 43.81 252 THR A O 1
ATOM 2004 N N . GLY A 1 253 ? -22.047 43.694 12.075 1.00 43.66 253 GLY A N 1
ATOM 2005 C CA . GLY A 1 253 ? -21.376 44.883 11.560 1.00 43.66 253 GLY A CA 1
ATOM 2006 C C . GLY A 1 253 ? -21.588 44.967 10.055 1.00 43.66 253 GLY A C 1
ATOM 2007 O O . GLY A 1 253 ? -20.921 44.265 9.300 1.00 43.66 253 GLY A O 1
ATOM 2008 N N . GLU A 1 254 ? -22.545 45.795 9.643 1.00 46.97 254 GLU A N 1
ATOM 2009 C CA . GLU A 1 254 ? -22.681 46.285 8.273 1.00 46.97 254 GLU A CA 1
ATOM 2010 C C . GLU A 1 254 ? -21.478 47.175 7.930 1.00 46.97 254 GLU A C 1
ATOM 2012 O O . GLU A 1 254 ? -21.090 48.038 8.720 1.00 46.97 254 GLU A O 1
ATOM 2017 N N . GLN A 1 255 ? -20.900 46.987 6.743 1.00 49.19 255 GLN A N 1
ATOM 2018 C CA . GLN A 1 255 ? -19.994 47.960 6.135 1.00 49.19 255 GLN A CA 1
ATOM 2019 C C . GLN A 1 255 ? -20.511 48.391 4.756 1.00 49.19 255 GLN A C 1
ATOM 2021 O O . GLN A 1 255 ? -21.098 47.575 4.041 1.00 49.19 255 GLN A O 1
ATOM 2026 N N . PRO A 1 256 ? -20.312 49.672 4.392 1.00 62.84 256 PRO A N 1
ATOM 2027 C CA . PRO A 1 256 ? -20.884 50.275 3.199 1.00 62.84 256 PRO A CA 1
ATOM 2028 C C . PRO A 1 256 ? -20.129 49.910 1.917 1.00 62.84 256 PRO A C 1
ATOM 2030 O O . PRO A 1 256 ? -18.905 49.787 1.883 1.00 62.84 256 PRO A O 1
ATOM 2033 N N . ILE A 1 257 ? -20.910 49.803 0.845 1.00 52.94 257 ILE A N 1
ATOM 2034 C CA . ILE A 1 257 ? -20.481 49.654 -0.544 1.00 52.94 257 ILE A CA 1
ATOM 2035 C C . ILE A 1 257 ? -19.909 50.998 -1.013 1.00 52.94 257 ILE A C 1
ATOM 2037 O O . ILE A 1 257 ? -20.633 51.992 -1.061 1.00 52.94 257 ILE A O 1
ATOM 2041 N N . VAL A 1 258 ? -18.624 51.025 -1.372 1.00 52.97 258 VAL A N 1
ATOM 2042 C CA . VAL A 1 258 ? -18.020 52.116 -2.149 1.00 52.97 258 VAL A CA 1
ATOM 2043 C C . VAL A 1 258 ? -17.827 51.613 -3.573 1.00 52.97 258 VAL A C 1
ATOM 2045 O O . VAL A 1 258 ? -17.071 50.678 -3.828 1.00 52.97 258 VAL A O 1
ATOM 2048 N N . GLU A 1 259 ? -18.573 52.228 -4.482 1.00 47.69 259 GLU A N 1
ATOM 2049 C CA . GLU A 1 259 ? -18.488 52.074 -5.927 1.00 47.69 259 GLU A CA 1
ATOM 2050 C C . GLU A 1 259 ? -17.340 52.953 -6.448 1.00 47.69 259 GLU A C 1
ATOM 2052 O O . GLU A 1 259 ? -17.368 54.174 -6.292 1.00 47.69 259 GLU A O 1
ATOM 2057 N N . THR A 1 260 ? -16.334 52.351 -7.081 1.00 50.06 260 THR A N 1
ATOM 2058 C CA . THR A 1 260 ? -15.342 53.073 -7.889 1.00 50.06 260 THR A CA 1
ATOM 2059 C C . THR A 1 260 ? -15.236 52.419 -9.258 1.00 50.06 260 THR A C 1
ATOM 2061 O O . THR A 1 260 ? -14.904 51.241 -9.390 1.00 50.06 260 THR A O 1
ATOM 2064 N N . LYS A 1 261 ? -15.570 53.212 -10.277 1.00 54.19 261 LYS A N 1
ATOM 2065 C CA . LYS A 1 261 ? -15.429 52.907 -11.700 1.00 54.19 261 LYS A CA 1
ATOM 2066 C C . LYS A 1 261 ? -14.044 53.323 -12.207 1.00 54.19 261 LYS A C 1
ATOM 2068 O O . LYS A 1 261 ? -13.459 54.268 -11.690 1.00 54.19 261 LYS A O 1
ATOM 2073 N N . ASP A 1 262 ? -13.638 52.627 -13.268 1.00 47.34 262 ASP A N 1
ATOM 2074 C CA . ASP A 1 262 ? -12.659 52.978 -14.307 1.00 47.34 262 ASP A CA 1
ATOM 2075 C C . ASP A 1 262 ? -11.164 53.069 -13.946 1.00 47.34 262 ASP A C 1
ATOM 2077 O O . ASP A 1 262 ? -10.690 54.023 -13.341 1.00 47.34 262 ASP A O 1
ATOM 2081 N N . ALA A 1 263 ? -10.382 52.099 -14.445 1.00 43.59 263 ALA A N 1
ATOM 2082 C CA . ALA A 1 263 ? -9.612 52.225 -15.697 1.00 43.59 263 ALA A CA 1
ATOM 2083 C C . ALA A 1 263 ? -8.275 51.447 -15.676 1.00 43.59 263 ALA A C 1
ATOM 2085 O O . ALA A 1 263 ? -7.509 51.498 -14.717 1.00 43.59 263 ALA A O 1
ATOM 2086 N N . THR A 1 264 ? -7.932 50.902 -16.851 1.00 44.66 264 THR A N 1
ATOM 2087 C CA . THR A 1 264 ? -6.571 50.597 -17.359 1.00 44.66 264 THR A CA 1
ATOM 2088 C C . THR A 1 264 ? -5.880 49.283 -16.951 1.00 44.66 264 THR A C 1
ATOM 2090 O O . THR A 1 264 ? -5.046 49.207 -16.058 1.00 44.66 264 THR A O 1
ATOM 2093 N N . GLU A 1 265 ? -6.209 48.237 -17.708 1.00 51.62 265 GLU A N 1
ATOM 2094 C CA . GLU A 1 265 ? -5.293 47.426 -18.533 1.00 51.62 265 GLU A CA 1
ATOM 2095 C C . GLU A 1 265 ? -3.773 47.720 -18.443 1.00 51.62 265 GLU A C 1
ATOM 2097 O O . GLU A 1 265 ? -3.299 48.711 -18.998 1.00 51.62 265 GLU A O 1
ATOM 2102 N N . LYS A 1 266 ? -3.006 46.807 -17.819 1.00 48.59 266 LYS A N 1
ATOM 2103 C CA . LYS A 1 266 ? -1.756 46.191 -18.337 1.00 48.59 266 LYS A CA 1
ATOM 2104 C C . LYS A 1 266 ? -1.046 45.344 -17.269 1.00 48.59 266 LYS A C 1
ATOM 2106 O O . LYS A 1 266 ? -0.730 45.837 -16.196 1.00 48.59 266 LYS A O 1
ATOM 2111 N N . ASP A 1 267 ? -0.747 44.099 -17.642 1.00 55.12 267 ASP A N 1
ATOM 2112 C CA . ASP A 1 267 ? 0.357 43.241 -17.180 1.00 55.12 267 ASP A CA 1
ATOM 2113 C C . ASP A 1 267 ? 0.635 43.067 -15.672 1.00 55.12 267 ASP A C 1
ATOM 2115 O O . ASP A 1 267 ? 1.186 43.957 -15.024 1.00 55.12 267 ASP A O 1
ATOM 2119 N N . ARG A 1 268 ? 0.421 41.824 -15.183 1.00 42.88 268 ARG A N 1
ATOM 2120 C CA . ARG A 1 268 ? 1.255 40.980 -14.267 1.00 42.88 268 ARG A CA 1
ATOM 2121 C C . ARG A 1 268 ? 0.371 40.015 -13.422 1.00 42.88 268 ARG A C 1
ATOM 2123 O O . ARG A 1 268 ? -0.843 40.027 -13.589 1.00 42.88 268 ARG A O 1
ATOM 2130 N N . PRO A 1 269 ? 0.934 39.058 -12.651 1.00 48.75 269 PRO A N 1
ATOM 2131 C CA . PRO A 1 269 ? 1.031 37.645 -13.004 1.00 48.75 269 PRO A CA 1
ATOM 2132 C C . PRO A 1 269 ? 0.071 36.764 -12.181 1.00 48.75 269 PRO A C 1
ATOM 2134 O O . PRO A 1 269 ? -0.488 37.169 -11.165 1.00 48.75 269 PRO A O 1
ATOM 2137 N N . ILE A 1 270 ? -0.077 35.517 -12.622 1.00 48.78 270 ILE A N 1
ATOM 2138 C CA . ILE A 1 270 ? -0.919 34.481 -12.017 1.00 48.78 270 ILE A CA 1
ATOM 2139 C C . ILE A 1 270 ? -0.460 34.182 -10.580 1.00 48.78 270 ILE A C 1
ATOM 2141 O O . ILE A 1 270 ? 0.579 33.560 -10.365 1.00 48.78 270 ILE A O 1
ATOM 2145 N N . ALA A 1 271 ? -1.274 34.574 -9.603 1.00 45.19 271 ALA A N 1
ATOM 2146 C CA . ALA A 1 271 ? -1.307 33.990 -8.269 1.00 45.19 271 ALA A CA 1
ATOM 2147 C C . ALA A 1 271 ? -2.754 34.000 -7.750 1.00 45.19 271 ALA A C 1
ATOM 2149 O O . ALA A 1 271 ? -3.472 34.978 -7.937 1.00 45.19 271 ALA A O 1
ATOM 2150 N N . ASN A 1 272 ? -3.128 32.920 -7.059 1.00 41.69 272 ASN A N 1
ATOM 2151 C CA . ASN A 1 272 ? -4.392 32.673 -6.348 1.00 41.69 272 ASN A CA 1
ATOM 2152 C C . ASN A 1 272 ? -5.571 32.115 -7.160 1.00 41.69 272 ASN A C 1
ATOM 2154 O O . ASN A 1 272 ? -6.549 32.800 -7.438 1.00 41.69 272 ASN A O 1
ATOM 2158 N N . ILE A 1 273 ? -5.550 30.794 -7.371 1.00 40.91 273 ILE A N 1
ATOM 2159 C CA . ILE A 1 273 ? -6.776 29.985 -7.335 1.00 40.91 273 ILE A CA 1
ATOM 2160 C C . ILE A 1 273 ? -6.577 28.915 -6.259 1.00 40.91 273 ILE A C 1
ATOM 2162 O O . ILE A 1 273 ? -6.142 27.798 -6.518 1.00 40.91 273 ILE A O 1
ATOM 2166 N N . SER A 1 274 ? -6.855 29.295 -5.016 1.00 46.19 274 SER A N 1
ATOM 2167 C CA . SER A 1 274 ? -7.096 28.373 -3.910 1.00 46.19 274 SER A CA 1
ATOM 2168 C C . SER A 1 274 ? -8.408 28.795 -3.254 1.00 46.19 274 SER A C 1
ATOM 2170 O O . SER A 1 274 ? -8.664 29.988 -3.122 1.00 46.19 274 SER A O 1
ATOM 2172 N N . LEU A 1 275 ? -9.215 27.804 -2.867 1.00 47.38 275 LEU A N 1
ATOM 2173 C CA . LEU A 1 275 ? -10.621 27.860 -2.438 1.00 47.38 275 LEU A CA 1
ATOM 2174 C C . LEU A 1 275 ? -11.673 27.993 -3.554 1.00 47.38 275 LEU A C 1
ATOM 2176 O O . LEU A 1 275 ? -12.135 29.089 -3.837 1.00 47.38 275 LEU A O 1
ATOM 2180 N N . ALA A 1 276 ? -12.147 26.851 -4.075 1.00 43.50 276 ALA A N 1
ATOM 2181 C CA . ALA A 1 276 ? -13.587 26.577 -4.269 1.00 43.50 276 ALA A CA 1
ATOM 2182 C C . ALA A 1 276 ? -13.862 25.201 -4.919 1.00 43.50 276 ALA A C 1
ATOM 2184 O O . ALA A 1 276 ? -14.497 25.134 -5.964 1.00 43.50 276 ALA A O 1
ATOM 2185 N N . ILE A 1 277 ? -13.460 24.075 -4.311 1.00 42.38 277 ILE A N 1
ATOM 2186 C CA . ILE A 1 277 ? -14.030 22.761 -4.686 1.00 42.38 277 ILE A CA 1
ATOM 2187 C C . ILE A 1 277 ? -14.249 21.913 -3.428 1.00 42.38 277 ILE A C 1
ATOM 2189 O O . ILE A 1 277 ? -13.455 21.046 -3.082 1.00 42.38 277 ILE A O 1
ATOM 2193 N N . SER A 1 278 ? -15.338 22.172 -2.699 1.00 41.56 278 SER A N 1
ATOM 2194 C CA . SER A 1 278 ? -15.826 21.250 -1.651 1.00 41.56 278 SER A CA 1
ATOM 2195 C C . SER A 1 278 ? -17.353 21.231 -1.493 1.00 41.56 278 SER A C 1
ATOM 2197 O O . SER A 1 278 ? -17.859 20.844 -0.446 1.00 41.56 278 SER A O 1
ATOM 2199 N N . ARG A 1 279 ? -18.139 21.638 -2.502 1.00 42.38 279 ARG A N 1
ATOM 2200 C CA . ARG A 1 279 ? -19.617 21.652 -2.387 1.00 42.38 279 ARG A CA 1
ATOM 2201 C C . ARG A 1 279 ? -20.367 21.171 -3.628 1.00 42.38 279 ARG A C 1
ATOM 2203 O O . ARG A 1 279 ? -21.367 21.766 -4.008 1.00 42.38 279 ARG A O 1
ATOM 2210 N N . LEU A 1 280 ? -19.935 20.064 -4.230 1.00 42.94 280 LEU A N 1
ATOM 2211 C CA . LEU A 1 280 ? -20.683 19.404 -5.309 1.00 42.94 280 LEU A CA 1
ATOM 2212 C C . LEU A 1 280 ? -20.681 17.873 -5.171 1.00 42.94 280 LEU A C 1
ATOM 2214 O O . LEU A 1 280 ? -20.312 17.150 -6.080 1.00 42.94 280 LEU A O 1
ATOM 2218 N N . PHE A 1 281 ? -21.176 17.372 -4.039 1.00 46.84 281 PHE A N 1
ATOM 2219 C CA . PHE A 1 281 ? -21.847 16.070 -4.008 1.00 46.84 281 PHE A CA 1
ATOM 2220 C C . PHE A 1 281 ? -23.210 16.251 -3.342 1.00 46.84 281 PHE A C 1
ATOM 2222 O O . PHE A 1 281 ? -23.390 16.115 -2.133 1.00 46.84 281 PHE A O 1
ATOM 2229 N N . ARG A 1 282 ? -24.184 16.653 -4.169 1.00 42.62 282 ARG A N 1
ATOM 2230 C CA . ARG A 1 282 ? -25.603 16.624 -3.818 1.00 42.62 282 ARG A CA 1
ATOM 2231 C C . ARG A 1 282 ? -26.010 15.178 -3.549 1.00 42.62 282 ARG A C 1
ATOM 2233 O O . ARG A 1 282 ? -25.839 14.305 -4.396 1.00 42.62 282 ARG A O 1
ATOM 2240 N N . ARG A 1 283 ? -26.608 14.988 -2.374 1.00 40.75 283 ARG A N 1
ATOM 2241 C CA . ARG A 1 283 ? -27.492 13.883 -1.996 1.00 40.75 283 ARG A CA 1
ATOM 2242 C C . ARG A 1 283 ? -28.304 13.386 -3.200 1.00 40.75 283 ARG A C 1
ATOM 2244 O O . ARG A 1 283 ? -29.067 14.159 -3.780 1.00 40.75 283 ARG A O 1
ATOM 2251 N N . ARG A 1 284 ? -28.196 12.097 -3.536 1.00 44.84 284 ARG A N 1
ATOM 2252 C CA . ARG A 1 284 ? -29.265 11.413 -4.277 1.00 44.84 284 ARG A CA 1
ATOM 2253 C C . ARG A 1 284 ? -30.441 11.222 -3.312 1.00 44.84 284 ARG A C 1
ATOM 2255 O O . ARG A 1 284 ? -30.215 10.695 -2.224 1.00 44.84 284 ARG A O 1
ATOM 2262 N N . PRO A 1 285 ? -31.664 11.653 -3.654 1.00 47.72 285 PRO A N 1
ATOM 2263 C CA . PRO A 1 285 ? -32.827 11.346 -2.841 1.00 47.72 285 PRO A CA 1
ATOM 2264 C C . PRO A 1 285 ? -33.140 9.847 -2.911 1.00 47.72 285 PRO A C 1
ATOM 2266 O O . PRO A 1 285 ? -33.020 9.214 -3.964 1.00 47.72 285 PRO A O 1
ATOM 2269 N N . SER A 1 286 ? -33.517 9.313 -1.750 1.00 52.62 286 SER A N 1
ATOM 2270 C CA . SER A 1 286 ? -34.112 7.994 -1.551 1.00 52.62 286 SER A CA 1
ATOM 2271 C C . SER A 1 286 ? -35.226 7.763 -2.568 1.00 52.62 286 SER A C 1
ATOM 2273 O O . SER A 1 286 ? -36.123 8.591 -2.715 1.00 52.62 286 SER A O 1
ATOM 2275 N N . ARG A 1 287 ? -35.149 6.651 -3.297 1.00 57.53 287 ARG A N 1
ATOM 2276 C CA . ARG A 1 287 ? -36.202 6.216 -4.209 1.00 57.53 287 ARG A CA 1
ATOM 2277 C C . ARG A 1 287 ? -37.174 5.379 -3.384 1.00 57.53 287 ARG A C 1
ATOM 2279 O O . ARG A 1 287 ? -36.924 4.194 -3.172 1.00 57.53 287 ARG A O 1
ATOM 2286 N N . ASP A 1 288 ? -38.237 6.018 -2.907 1.00 59.34 288 ASP A N 1
ATOM 2287 C CA . ASP A 1 288 ? -39.379 5.339 -2.302 1.00 59.34 288 ASP A CA 1
ATOM 2288 C C . ASP A 1 288 ? -39.927 4.304 -3.291 1.00 59.34 288 ASP A C 1
ATOM 2290 O O . ASP A 1 288 ? -40.326 4.620 -4.417 1.00 59.34 288 ASP A O 1
ATOM 2294 N N . ARG A 1 289 ? -39.882 3.032 -2.889 1.00 62.09 289 ARG A N 1
ATOM 2295 C CA . ARG A 1 289 ? -40.592 1.950 -3.566 1.00 62.09 289 ARG A CA 1
ATOM 2296 C C . ARG A 1 289 ? -42.012 1.930 -3.021 1.00 62.09 289 ARG A C 1
ATOM 2298 O O . ARG A 1 289 ? -42.220 1.650 -1.848 1.00 62.09 289 ARG A O 1
ATOM 2305 N N . HIS A 1 290 ? -42.965 2.208 -3.902 1.00 60.88 290 HIS A N 1
ATOM 2306 C CA . HIS A 1 290 ? -44.374 1.940 -3.674 1.00 60.88 290 HIS A CA 1
ATOM 2307 C C . HIS A 1 290 ? -44.607 0.435 -3.500 1.00 60.88 290 HIS A C 1
ATOM 2309 O O . HIS A 1 290 ? -44.394 -0.342 -4.433 1.00 60.88 290 HIS A O 1
ATOM 2315 N N . ASP A 1 291 ? -45.097 0.055 -2.322 1.00 60.81 291 ASP A N 1
ATOM 2316 C CA . ASP A 1 291 ? -45.828 -1.189 -2.112 1.00 60.81 291 ASP A CA 1
ATOM 2317 C C . ASP A 1 291 ? -47.094 -1.172 -2.973 1.00 60.81 291 ASP A C 1
ATOM 2319 O O . ASP A 1 291 ? -47.993 -0.352 -2.783 1.00 60.81 291 ASP A O 1
ATOM 2323 N N . THR A 1 292 ? -47.173 -2.090 -3.933 1.00 67.50 292 THR A N 1
ATOM 2324 C CA . THR A 1 292 ? -48.428 -2.428 -4.611 1.00 67.50 292 THR A CA 1
ATOM 2325 C C . THR A 1 292 ? -48.927 -3.737 -4.020 1.00 67.50 292 THR A C 1
ATOM 2327 O O . THR A 1 292 ? -48.392 -4.812 -4.278 1.00 67.50 292 THR A O 1
ATOM 2330 N N . ARG A 1 293 ? -49.944 -3.618 -3.169 1.00 58.62 293 ARG A N 1
ATOM 2331 C CA . ARG A 1 293 ? -50.708 -4.724 -2.593 1.00 58.62 293 ARG A CA 1
ATOM 2332 C C . ARG A 1 293 ? -51.683 -5.236 -3.663 1.00 58.62 293 ARG A C 1
ATOM 2334 O O . ARG A 1 293 ? -52.449 -4.419 -4.173 1.00 58.62 293 ARG A O 1
ATOM 2341 N N . PRO A 1 294 ? -51.706 -6.531 -4.016 1.00 64.00 294 PRO A N 1
ATOM 2342 C CA . PRO A 1 294 ? -52.791 -7.058 -4.828 1.00 64.00 294 PRO A CA 1
ATOM 2343 C C . PRO A 1 294 ? -54.050 -7.183 -3.963 1.00 64.00 294 PRO A C 1
ATOM 2345 O O . PRO A 1 294 ? -53.999 -7.679 -2.834 1.00 64.00 294 PRO A O 1
ATOM 2348 N N . ALA A 1 295 ? -55.161 -6.675 -4.489 1.00 63.47 295 ALA A N 1
ATOM 2349 C CA . ALA A 1 295 ? -56.489 -6.946 -3.970 1.00 63.47 295 ALA A CA 1
ATOM 2350 C C . ALA A 1 295 ? -56.941 -8.350 -4.404 1.00 63.47 295 ALA A C 1
ATOM 2352 O O . ALA A 1 295 ? -56.535 -8.837 -5.458 1.00 63.47 295 ALA A O 1
ATOM 2353 N N . SER A 1 296 ? -57.738 -8.941 -3.514 1.00 70.19 296 SER A N 1
ATOM 2354 C CA . SER A 1 296 ? -58.561 -10.158 -3.597 1.00 70.19 296 SER A CA 1
ATOM 2355 C C . SER A 1 296 ? -59.127 -10.517 -4.963 1.00 70.19 296 SER A C 1
ATOM 2357 O O . SER A 1 296 ? -59.646 -9.588 -5.621 1.00 70.19 296 SER A O 1
#

Sequence (296 aa):
MTLDSKPLVTRVYEIINVLQNNHVELHKNDLVGHTTVYASDLDEKSLLWMVTMLGNGRYRIQNRAHPTRFVVCENPQPNGKIIVAPYLQQWVIKSTGKQEGDELQYVIEHSRGGSLFWALVDWELGTPVTLLKVPTNPKANWRFVLSDKPPKDPSYLRKTLVQWKNAVHTPTRSLFESFLAGEEKPDFLPPVTTSKQMALKVEDSPQSPQNGHVSAKRETESISLIPRHSNDAGPSTSHSSRKTLQTPSSTTGEQPIVETKDATEKDRPIANISLAISRLFRRRPSRDRHDTRPAS

pLDDT: mean 71.23, std 22.56, range [37.84, 98.38]

Nearest PDB structures (foldseek):
  2vse-assembly2_B  TM=7.910E-01  e=1.477E-05  Lysinibacillus sphaericus
  2vse-assembly1_A  TM=7.910E-01  e=1.737E-05  Lysinibacillus sphaericus
  4ouj-assembly1_A  TM=8.014E-01  e=3.151E-05  Clostridium botulinum B1 str. Okra

Secondary structure (DSSP, 8-state):
----PPPPPSEEEEEEETTT-PEEEEETTEEEEE-GGGGGGS-GGGG-EEEEE-TTS-EEEEETT-TT-EEE-SS-STT-B-EEESS---EEEEEEEEEETTEEEEEEEETTSSS-EEEESSSSTTEEEEEES-TTSGGG-EEEEE-----S-THHHHHHHHHHHHHHHS-THHHHHHHHS-------PPP-------PPPP------------------------------------------------------------------------S--S-----PPP------PPP-

Mean predicted aligned error: 18.64 Å

Radius of gyration: 34.61 Å; Cα contacts (8 Å, |Δi|>4): 377; chains: 1; bounding box: 129×95×68 Å

Organism: NCBI:txid50990